Protein AF-0000000086526077 (afdb_homodimer)

Solvent-accessible surface area (backbone atoms only — not comparable to full-atom values): 11102 Å² total; per-residue (Å²): 99,43,10,32,44,39,33,48,36,33,80,67,52,87,47,71,46,38,51,51,31,34,69,45,48,56,70,48,25,52,88,49,62,37,45,63,40,26,76,47,53,79,60,46,76,76,35,76,76,84,83,64,33,49,33,30,31,36,18,65,23,55,69,46,45,49,49,42,66,66,27,71,67,36,56,70,39,46,59,38,41,56,76,35,33,42,58,27,30,32,40,34,52,38,48,48,93,80,65,50,63,55,58,76,76,104,97,43,11,32,44,40,32,48,36,32,79,69,52,90,46,70,47,38,51,52,30,36,70,42,47,56,70,48,25,52,87,49,61,37,44,62,40,24,75,46,53,79,62,46,75,77,33,78,75,84,84,66,33,48,34,31,30,36,19,64,23,55,69,47,44,50,48,43,66,67,27,69,67,38,54,71,40,48,58,38,42,56,77,34,32,42,58,26,28,32,38,33,53,37,47,50,93,80,65,51,64,55,59,76,77,105

Structure (mmCIF, N/CA/C/O backbone):
data_AF-0000000086526077-model_v1
#
loop_
_entity.id
_entity.type
_entity.pdbx_description
1 polymer 'DUF1330 domain-containing protein'
#
loop_
_atom_site.group_PDB
_atom_site.id
_atom_site.type_symbol
_atom_site.label_atom_id
_atom_site.label_alt_id
_atom_site.label_comp_id
_atom_site.label_asym_id
_atom_site.label_entity_id
_atom_site.label_seq_id
_atom_site.pdbx_PDB_ins_code
_atom_site.Cartn_x
_atom_site.Cartn_y
_atom_site.Cartn_z
_atom_site.occupancy
_atom_site.B_iso_or_equiv
_atom_site.auth_seq_id
_atom_site.auth_comp_id
_atom_site.auth_asym_id
_atom_site.auth_atom_id
_atom_site.pdbx_PDB_model_num
ATOM 1 N N . MET A 1 1 ? 13.188 -5.355 9.398 1 91.62 1 MET A N 1
ATOM 2 C CA . MET A 1 1 ? 12.07 -4.453 9.133 1 91.62 1 MET A CA 1
ATOM 3 C C . MET A 1 1 ? 11.172 -5.016 8.039 1 91.62 1 MET A C 1
ATOM 5 O O . MET A 1 1 ? 11.656 -5.551 7.039 1 91.62 1 MET A O 1
ATOM 9 N N . THR A 1 2 ? 9.891 -4.984 8.18 1 98.12 2 THR A N 1
ATOM 10 C CA . THR A 1 2 ? 8.922 -5.559 7.254 1 98.12 2 THR A CA 1
ATOM 11 C C . THR A 1 2 ? 9.055 -4.93 5.871 1 98.12 2 THR A C 1
ATOM 13 O O . THR A 1 2 ? 9.375 -3.744 5.75 1 98.12 2 THR A O 1
ATOM 16 N N . ALA A 1 3 ? 8.914 -5.707 4.812 1 98.88 3 ALA A N 1
ATOM 17 C CA . ALA A 1 3 ? 8.844 -5.246 3.428 1 98.88 3 ALA A CA 1
ATOM 18 C C . ALA A 1 3 ? 7.551 -5.695 2.762 1 98.88 3 ALA A C 1
ATOM 20 O O . ALA A 1 3 ? 6.812 -6.516 3.316 1 98.88 3 ALA A O 1
ATOM 21 N N . TYR A 1 4 ? 7.316 -5.117 1.575 1 98.94 4 TYR A N 1
ATOM 22 C CA . TYR A 1 4 ? 6.035 -5.391 0.935 1 98.94 4 TYR A CA 1
ATOM 23 C C . TYR A 1 4 ? 6.203 -5.586 -0.566 1 98.94 4 TYR A C 1
ATOM 25 O O . TYR A 1 4 ? 7.012 -4.902 -1.201 1 98.94 4 TYR A O 1
ATOM 33 N N . ALA A 1 5 ? 5.469 -6.52 -1.096 1 98.94 5 ALA A N 1
ATOM 34 C CA . ALA A 1 5 ? 5.102 -6.508 -2.51 1 98.94 5 ALA A CA 1
ATOM 35 C C . ALA A 1 5 ? 3.781 -5.777 -2.727 1 98.94 5 ALA A C 1
ATOM 37 O O . ALA A 1 5 ? 2.764 -6.129 -2.123 1 98.94 5 ALA A O 1
ATOM 38 N N . ILE A 1 6 ? 3.809 -4.762 -3.537 1 98.94 6 ILE A N 1
ATOM 39 C CA . ILE A 1 6 ? 2.643 -3.941 -3.854 1 98.94 6 ILE A CA 1
ATOM 40 C C . ILE A 1 6 ? 2.295 -4.094 -5.332 1 98.94 6 ILE A C 1
ATOM 42 O O . ILE A 1 6 ? 3.152 -3.92 -6.199 1 98.94 6 ILE A O 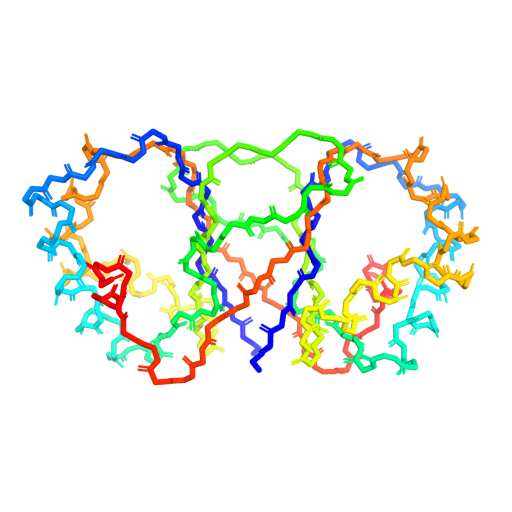1
ATOM 46 N N . ALA A 1 7 ? 1.095 -4.441 -5.605 1 98.88 7 ALA A N 1
ATOM 47 C CA . ALA A 1 7 ? 0.594 -4.438 -6.98 1 98.88 7 ALA A CA 1
ATOM 48 C C . ALA A 1 7 ? -0.595 -3.494 -7.129 1 98.88 7 ALA A C 1
ATOM 50 O O . ALA A 1 7 ? -1.502 -3.49 -6.293 1 98.88 7 ALA A O 1
ATOM 51 N N . HIS A 1 8 ? -0.554 -2.652 -8.047 1 98.56 8 HIS A N 1
ATOM 52 C CA . HIS A 1 8 ? -1.689 -1.851 -8.492 1 98.56 8 HIS A CA 1
ATOM 53 C C . HIS A 1 8 ? -2.205 -2.322 -9.844 1 98.56 8 HIS A C 1
ATOM 55 O O . HIS A 1 8 ? -1.696 -1.902 -10.891 1 98.56 8 HIS A O 1
ATOM 61 N N . LEU A 1 9 ? -3.26 -3.123 -9.797 1 98.25 9 LEU A N 1
ATOM 62 C CA . LEU A 1 9 ? -3.676 -3.889 -10.969 1 98.25 9 LEU A CA 1
ATOM 63 C C . LEU A 1 9 ? -4.918 -3.273 -11.602 1 98.25 9 LEU A C 1
ATOM 65 O O . LEU A 1 9 ? -5.844 -2.861 -10.898 1 98.25 9 LEU A O 1
ATOM 69 N N . HIS A 1 10 ? -4.879 -3.223 -12.898 1 97.12 10 HIS A N 1
ATOM 70 C CA . HIS A 1 10 ? -5.977 -2.684 -13.695 1 97.12 10 HIS A CA 1
ATOM 71 C C . HIS A 1 10 ? -6.543 -3.742 -14.633 1 97.12 10 HIS A C 1
ATOM 73 O O . HIS A 1 10 ? -5.824 -4.648 -15.062 1 97.12 10 HIS A O 1
ATOM 79 N N . ASP A 1 11 ? -7.859 -3.646 -14.945 1 95.81 11 ASP A N 1
ATOM 80 C CA . ASP A 1 11 ? -8.547 -4.449 -15.953 1 95.81 11 ASP A CA 1
ATOM 81 C C . ASP A 1 11 ? -8.359 -5.941 -15.688 1 95.81 11 ASP A C 1
ATOM 83 O O . ASP A 1 11 ? -7.984 -6.695 -16.594 1 95.81 11 ASP A O 1
ATOM 87 N N . VAL A 1 12 ? -8.453 -6.297 -14.414 1 96.69 12 VAL A N 1
ATOM 88 C CA . VAL A 1 12 ? -8.359 -7.715 -14.078 1 96.69 12 VAL A CA 1
ATOM 89 C C . VAL A 1 12 ? -9.523 -8.477 -14.695 1 96.69 12 VAL A C 1
ATOM 91 O O . VAL A 1 12 ? -10.688 -8.203 -14.383 1 96.69 12 VAL A O 1
ATOM 94 N N . GLU A 1 13 ? -9.234 -9.359 -15.57 1 96.25 13 GLU A N 1
ATOM 95 C CA . GLU A 1 13 ? -10.227 -10.234 -16.188 1 96.25 13 GLU A CA 1
ATOM 96 C C . GLU A 1 13 ? -10.336 -11.562 -15.453 1 96.25 13 GLU A C 1
ATOM 98 O O . GLU A 1 13 ? -9.477 -12.43 -15.609 1 96.25 13 GLU A O 1
ATOM 103 N N . MET A 1 14 ? -11.43 -11.711 -14.727 1 95.5 14 MET A N 1
ATOM 104 C CA . MET A 1 14 ? -11.609 -12.977 -14.031 1 95.5 14 MET A CA 1
ATOM 105 C C . MET A 1 14 ? -11.797 -14.117 -15.031 1 95.5 14 MET A C 1
ATOM 107 O O . MET A 1 14 ? -12.648 -14.047 -15.914 1 95.5 14 MET A O 1
ATOM 111 N N . CYS A 1 15 ? -10.953 -15.102 -14.914 1 98.19 15 CYS A N 1
ATOM 112 C CA . CYS A 1 15 ? -10.938 -16.281 -15.781 1 98.19 15 CYS A CA 1
ATOM 113 C C . CYS A 1 15 ? -10.289 -17.469 -15.078 1 98.19 15 CYS A C 1
ATOM 115 O O . CYS A 1 15 ? -9.93 -17.375 -13.906 1 98.19 15 CYS A O 1
ATOM 117 N N . ASP A 1 16 ? -10.086 -18.594 -15.75 1 98.44 16 ASP A N 1
ATOM 118 C CA . ASP A 1 16 ? -9.531 -19.812 -15.172 1 98.44 16 ASP A CA 1
ATOM 119 C C . ASP A 1 16 ? -8.086 -19.594 -14.727 1 98.44 16 ASP A C 1
ATOM 121 O O . ASP A 1 16 ? -7.656 -20.125 -13.703 1 98.44 16 ASP A O 1
ATOM 125 N N . ASP A 1 17 ? -7.359 -18.828 -15.492 1 98.56 17 ASP A N 1
ATOM 126 C CA . ASP A 1 17 ? -5.969 -18.547 -15.156 1 98.56 17 ASP A CA 1
ATOM 127 C C . ASP A 1 17 ? -5.863 -17.781 -13.836 1 98.56 17 ASP A C 1
ATOM 129 O O . ASP A 1 17 ? -5.031 -18.109 -12.992 1 98.56 17 ASP A O 1
ATOM 133 N N . ILE A 1 18 ? -6.719 -16.766 -13.695 1 98.5 18 ILE A N 1
ATOM 134 C CA . ILE A 1 18 ? -6.703 -15.969 -12.477 1 98.5 18 ILE A CA 1
ATOM 135 C C . ILE A 1 18 ? -7.109 -16.844 -11.289 1 98.5 18 ILE A C 1
ATOM 137 O O . ILE A 1 18 ? -6.492 -16.766 -10.219 1 98.5 18 ILE A O 1
ATOM 141 N N . VAL A 1 19 ? -8.086 -17.656 -11.438 1 98.56 19 VAL A N 1
ATOM 142 C CA . VAL A 1 19 ? -8.539 -18.547 -10.367 1 98.56 19 VAL A CA 1
ATOM 143 C C . VAL A 1 19 ? -7.402 -19.484 -9.961 1 98.56 19 VAL A C 1
ATOM 145 O O . VAL A 1 19 ? -7.137 -19.672 -8.773 1 98.56 19 VAL A O 1
ATOM 148 N N . GLU A 1 20 ? -6.773 -20.094 -10.945 1 98.75 20 GLU A N 1
ATOM 149 C CA . GLU A 1 20 ? -5.645 -20.969 -10.641 1 98.75 20 GLU A CA 1
ATOM 150 C C . GLU A 1 20 ? -4.547 -20.219 -9.898 1 98.75 20 GLU A C 1
ATOM 152 O O . GLU A 1 20 ? -3.965 -20.75 -8.945 1 98.75 20 GLU A O 1
ATOM 157 N N . TYR A 1 21 ? -4.254 -19.016 -10.367 1 98.81 21 TYR A N 1
ATOM 158 C CA . TYR A 1 21 ? -3.277 -18.172 -9.688 1 98.81 21 TYR A CA 1
ATOM 159 C C . TYR A 1 21 ? -3.635 -18.016 -8.211 1 98.81 21 TYR A C 1
ATOM 161 O O . TYR A 1 21 ? -2.787 -18.203 -7.336 1 98.81 21 TYR A O 1
ATOM 169 N N . LEU A 1 22 ? -4.875 -17.641 -7.953 1 98.69 22 LEU A N 1
ATOM 170 C CA . LEU A 1 22 ? -5.348 -17.438 -6.59 1 98.69 22 LEU A CA 1
ATOM 171 C C . LEU A 1 22 ? -5.262 -18.719 -5.777 1 98.69 22 LEU A C 1
ATOM 173 O O . LEU A 1 22 ? -4.969 -18.688 -4.578 1 98.69 22 LEU A O 1
ATOM 177 N N . GLU A 1 23 ? -5.473 -19.859 -6.363 1 98.75 23 GLU A N 1
ATOM 178 C CA . GLU A 1 23 ? -5.43 -21.141 -5.684 1 98.75 23 GLU A CA 1
ATOM 179 C C . GLU A 1 23 ? -4 -21.516 -5.301 1 98.75 23 GLU A C 1
ATOM 181 O O . GLU A 1 23 ? -3.785 -22.297 -4.375 1 98.75 23 GLU A O 1
ATOM 186 N N . ARG A 1 24 ? -3.055 -20.938 -5.969 1 98.88 24 ARG A N 1
ATOM 187 C CA . ARG A 1 24 ? -1.689 -21.438 -5.812 1 98.88 24 ARG A CA 1
ATOM 188 C C . ARG A 1 24 ? -0.826 -20.438 -5.055 1 98.88 24 ARG A C 1
ATOM 190 O O . ARG A 1 24 ? 0.177 -20.812 -4.445 1 98.88 24 ARG A O 1
ATOM 197 N N . ILE A 1 25 ? -1.143 -19.188 -5.051 1 98.88 25 ILE A N 1
ATOM 198 C CA . ILE A 1 25 ? -0.214 -18.141 -4.621 1 98.88 25 ILE A CA 1
ATOM 199 C C . ILE A 1 25 ? 0.081 -18.297 -3.133 1 98.88 25 ILE A C 1
ATOM 201 O O . ILE A 1 25 ? 1.212 -18.078 -2.691 1 98.88 25 ILE A O 1
ATOM 205 N N . ASP A 1 26 ? -0.899 -18.672 -2.328 1 98.88 26 ASP A N 1
ATOM 206 C CA . ASP A 1 26 ? -0.628 -18.844 -0.905 1 98.88 26 ASP A CA 1
ATOM 207 C C . ASP A 1 26 ? 0.487 -19.859 -0.677 1 98.88 26 ASP A C 1
ATOM 209 O O . ASP A 1 26 ? 1.336 -19.672 0.197 1 98.88 26 ASP A O 1
ATOM 213 N N . GLY A 1 27 ? 0.441 -20.891 -1.418 1 98.81 27 GLY A N 1
ATOM 214 C CA . GLY A 1 27 ? 1.482 -21.891 -1.312 1 98.81 27 GLY A CA 1
ATOM 215 C C . GLY A 1 27 ? 2.865 -21.359 -1.636 1 98.81 27 GLY A C 1
ATOM 216 O O . GLY A 1 27 ? 3.863 -21.828 -1.081 1 98.81 27 GLY A O 1
ATOM 217 N N . THR A 1 28 ? 2.955 -20.406 -2.555 1 98.94 28 THR A N 1
ATOM 218 C CA . THR A 1 28 ? 4.242 -19.812 -2.898 1 98.94 28 THR A CA 1
ATOM 219 C C . THR A 1 28 ? 4.711 -18.859 -1.804 1 98.94 28 THR A C 1
ATOM 221 O O . THR A 1 28 ? 5.91 -18.609 -1.651 1 98.94 28 THR A O 1
ATOM 224 N N . LEU A 1 29 ? 3.797 -18.266 -1.02 1 98.88 29 LEU A N 1
ATOM 225 C CA . LEU A 1 29 ? 4.09 -17.266 -0.002 1 98.88 29 LEU A CA 1
ATOM 226 C C . LEU A 1 29 ? 4.59 -17.922 1.281 1 98.88 29 LEU A C 1
ATOM 228 O O . LEU A 1 29 ? 5.48 -17.391 1.948 1 98.88 29 LEU A O 1
ATOM 232 N N . ALA A 1 30 ? 4.098 -19.078 1.588 1 98.69 30 ALA A N 1
ATOM 233 C CA . ALA A 1 30 ? 4.242 -19.719 2.889 1 98.69 30 ALA A CA 1
ATOM 234 C C . ALA A 1 30 ? 5.715 -19.922 3.244 1 98.69 30 ALA A C 1
ATOM 236 O O . ALA A 1 30 ? 6.148 -19.531 4.336 1 98.69 30 ALA A O 1
ATOM 237 N N . PRO A 1 31 ? 6.559 -20.391 2.324 1 98.81 31 PRO A N 1
ATOM 238 C CA . PRO A 1 31 ? 7.965 -20.609 2.676 1 98.81 31 PRO A CA 1
ATOM 239 C C . PRO A 1 31 ? 8.695 -19.297 3.016 1 98.81 31 PRO A C 1
ATOM 241 O O . PRO A 1 31 ? 9.797 -19.328 3.568 1 98.81 31 PRO A O 1
ATOM 244 N N . TYR A 1 32 ? 8.148 -18.219 2.732 1 98.88 32 TYR A N 1
ATOM 245 C CA . TYR A 1 32 ? 8.812 -16.922 2.902 1 98.88 32 TYR A CA 1
ATOM 246 C C . TYR A 1 32 ? 8.094 -16.078 3.947 1 98.88 32 TYR A C 1
ATOM 248 O O . TYR A 1 32 ? 8.336 -14.867 4.051 1 98.88 32 TYR A O 1
ATOM 256 N N . ASP A 1 33 ? 7.113 -16.672 4.613 1 98.56 33 ASP A N 1
ATOM 257 C CA . ASP A 1 33 ? 6.309 -16 5.633 1 98.56 33 ASP A CA 1
ATOM 258 C C . ASP A 1 33 ? 5.582 -14.797 5.051 1 98.56 33 ASP A C 1
ATOM 260 O O . ASP A 1 33 ? 5.469 -13.758 5.707 1 98.56 33 ASP A O 1
ATOM 264 N N . GLY A 1 34 ? 5.27 -14.898 3.771 1 98.75 34 GLY A N 1
ATOM 265 C CA . GLY A 1 34 ? 4.461 -13.875 3.131 1 98.75 34 GLY A CA 1
ATOM 266 C C . GLY A 1 34 ? 2.98 -14 3.438 1 98.75 34 GLY A C 1
ATOM 267 O O . GLY A 1 34 ? 2.457 -15.109 3.541 1 98.75 34 GLY A O 1
ATOM 268 N N . HIS A 1 35 ? 2.307 -12.867 3.621 1 98.62 35 HIS A N 1
ATOM 269 C CA . HIS A 1 35 ? 0.857 -12.891 3.791 1 98.62 35 HIS A CA 1
ATOM 270 C C . HIS A 1 35 ? 0.22 -11.602 3.283 1 98.62 35 HIS A C 1
ATOM 272 O O . HIS A 1 35 ? 0.811 -10.531 3.398 1 98.62 35 HIS A O 1
ATOM 278 N N . PHE A 1 36 ? -1.014 -11.727 2.82 1 98.81 36 PHE A N 1
ATOM 279 C CA . PHE A 1 36 ? -1.76 -10.57 2.338 1 98.81 36 PHE A CA 1
ATOM 280 C C . PHE A 1 36 ? -2.082 -9.625 3.484 1 98.81 36 PHE A C 1
ATOM 282 O O . PHE A 1 36 ? -2.439 -10.062 4.582 1 98.81 36 PHE A O 1
ATOM 289 N N . VAL A 1 37 ? -1.976 -8.336 3.158 1 98.62 37 VAL A N 1
ATOM 290 C CA . VAL A 1 37 ? -2.418 -7.32 4.105 1 98.62 37 VAL A CA 1
ATOM 291 C C . VAL A 1 37 ? -3.541 -6.492 3.486 1 98.62 37 VAL A C 1
ATOM 293 O O . VAL A 1 37 ? -4.41 -5.98 4.199 1 98.62 37 VAL A O 1
ATOM 296 N N . ILE A 1 38 ? -3.465 -6.266 2.186 1 98.81 38 ILE A N 1
ATOM 297 C CA . ILE A 1 38 ? -4.535 -5.715 1.36 1 98.81 38 ILE A CA 1
ATOM 298 C C . ILE A 1 38 ? -4.766 -6.617 0.15 1 98.81 38 ILE A C 1
ATOM 300 O O . ILE A 1 38 ? -3.812 -7.039 -0.509 1 98.81 38 ILE A O 1
ATOM 304 N N . HIS A 1 39 ? -5.988 -6.906 -0.135 1 98.56 39 HIS A N 1
ATOM 305 C CA . HIS A 1 39 ? -6.25 -7.777 -1.275 1 98.56 39 HIS A CA 1
ATOM 306 C C . HIS A 1 39 ? -7.469 -7.301 -2.059 1 98.56 39 HIS A C 1
ATOM 308 O O . HIS A 1 39 ? -8.492 -7.988 -2.098 1 98.56 39 HIS A O 1
ATOM 314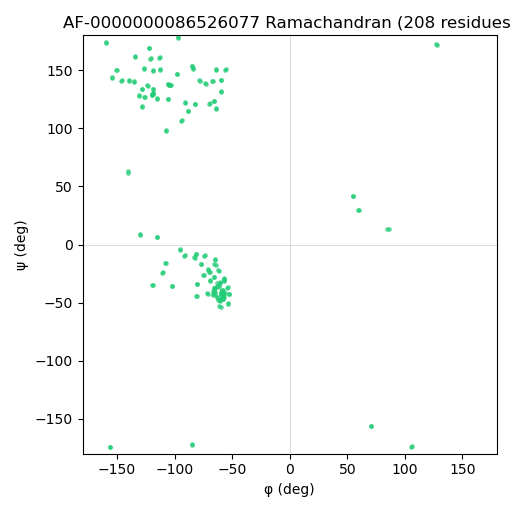 N N . GLY A 1 40 ? -7.414 -6.109 -2.65 1 95.12 40 GLY A N 1
ATOM 315 C CA . GLY A 1 40 ? -8.336 -5.664 -3.682 1 95.12 40 GLY A CA 1
ATOM 316 C C . GLY A 1 40 ? -9.617 -5.074 -3.123 1 95.12 40 GLY A C 1
ATOM 317 O O . GLY A 1 40 ? -10.609 -4.93 -3.846 1 95.12 40 GLY A O 1
ATOM 318 N N . ALA A 1 41 ? -9.727 -4.773 -1.911 1 95.62 41 ALA A N 1
ATOM 319 C CA . ALA A 1 41 ? -10.922 -4.145 -1.359 1 95.62 41 ALA A CA 1
ATOM 320 C C . ALA A 1 41 ? -11.25 -2.85 -2.1 1 95.62 41 ALA A C 1
ATOM 322 O O . ALA A 1 41 ? -10.359 -2.195 -2.645 1 95.62 41 ALA A O 1
ATOM 323 N N . ARG A 1 42 ? -12.531 -2.516 -2.154 1 95.81 42 ARG A N 1
ATOM 324 C CA . ARG A 1 42 ? -12.953 -1.259 -2.762 1 95.81 42 ARG A CA 1
ATOM 325 C C . ARG A 1 42 ? -12.516 -0.068 -1.913 1 95.81 42 ARG A C 1
ATOM 327 O O . ARG A 1 42 ? -12.922 0.056 -0.755 1 95.81 42 ARG A O 1
ATOM 334 N N . PRO A 1 43 ? -11.773 0.779 -2.479 1 98.19 43 PRO A N 1
ATOM 335 C CA . PRO A 1 43 ? -11.289 1.913 -1.685 1 98.19 43 PRO A CA 1
ATOM 336 C C . PRO A 1 43 ? -12.289 3.068 -1.645 1 98.19 43 PRO A C 1
ATOM 338 O O . PRO A 1 43 ? -13.148 3.178 -2.521 1 98.19 43 PRO A O 1
ATOM 341 N N . GLU A 1 44 ? -12.227 3.836 -0.635 1 98.56 44 GLU A N 1
ATOM 342 C CA . GLU A 1 44 ? -12.789 5.184 -0.603 1 98.56 44 GLU A CA 1
ATOM 343 C C . GLU A 1 44 ? -11.773 6.215 -1.098 1 98.56 44 GLU A C 1
ATOM 345 O O . GLU A 1 44 ? -10.758 6.461 -0.44 1 98.56 44 GLU A O 1
ATOM 350 N N . VAL A 1 45 ? -12.109 6.824 -2.215 1 98.81 45 VAL A N 1
ATOM 351 C CA . VAL A 1 45 ? -11.203 7.828 -2.754 1 98.81 45 VAL A CA 1
ATOM 352 C C . VAL A 1 45 ? -11.43 9.164 -2.043 1 98.81 45 VAL A C 1
ATOM 354 O O . VAL A 1 45 ? -12.539 9.703 -2.057 1 98.81 45 VAL A O 1
ATOM 357 N N . ARG A 1 46 ? -10.383 9.688 -1.404 1 98.62 46 ARG A N 1
ATOM 358 C CA . ARG A 1 46 ? -10.492 10.945 -0.671 1 98.62 46 ARG A CA 1
ATOM 359 C C . ARG A 1 46 ? -9.883 12.102 -1.463 1 98.62 46 ARG A C 1
ATOM 361 O O . ARG A 1 46 ? -10.32 13.242 -1.349 1 98.62 46 ARG A O 1
ATOM 368 N N . GLU A 1 47 ? -8.883 11.789 -2.121 1 98.38 47 GLU A N 1
ATOM 369 C CA . GLU A 1 47 ? -8.219 12.75 -2.99 1 98.38 47 GLU A CA 1
ATOM 370 C C . GLU A 1 47 ? -7.883 12.141 -4.348 1 98.38 47 GLU A C 1
ATOM 372 O O . GLU A 1 47 ? -7.5 10.969 -4.43 1 98.38 47 GLU A O 1
ATOM 377 N N . GLY A 1 48 ? -8.047 12.922 -5.5 1 97.94 48 GLY A N 1
ATOM 378 C CA . GLY A 1 48 ? -7.625 12.5 -6.824 1 97.94 48 GLY A CA 1
ATOM 379 C C . GLY A 1 48 ? -8.469 11.375 -7.395 1 97.94 48 GLY A C 1
ATOM 380 O O . GLY A 1 48 ? -9.672 11.305 -7.129 1 97.94 48 GLY A O 1
ATOM 381 N N . VAL A 1 49 ? -7.805 10.641 -8.336 1 97.56 49 VAL A N 1
ATOM 382 C CA . VAL A 1 49 ? -8.461 9.539 -9.031 1 97.56 49 VAL A CA 1
ATOM 383 C C . VAL A 1 49 ? -7.723 8.234 -8.758 1 97.56 49 VAL A C 1
ATOM 385 O O . VAL A 1 49 ? -6.492 8.18 -8.852 1 97.56 49 VAL A O 1
ATOM 388 N N . TRP A 1 50 ? -8.438 7.27 -8.367 1 97.56 50 TRP A N 1
ATOM 389 C CA . TRP A 1 50 ? -7.902 5.93 -8.164 1 97.56 50 TRP A CA 1
ATOM 390 C C . TRP A 1 50 ? -8.734 4.891 -8.906 1 97.56 50 TRP A C 1
ATOM 392 O O . TRP A 1 50 ? -9.938 4.754 -8.656 1 97.56 50 TRP A O 1
ATOM 402 N N . ARG A 1 51 ? -8.117 4.199 -9.82 1 96.5 51 ARG A N 1
ATOM 403 C CA . ARG A 1 51 ? -8.773 3.113 -10.547 1 96.5 51 ARG A CA 1
ATOM 404 C C . ARG A 1 51 ? -7.988 1.811 -10.398 1 96.5 51 ARG A C 1
ATOM 406 O O . ARG A 1 51 ? -6.758 1.812 -10.43 1 96.5 51 ARG A O 1
ATOM 413 N N . GLY A 1 52 ? -8.688 0.798 -10.188 1 97.31 52 GLY A N 1
ATOM 414 C CA . GLY A 1 52 ? -8.047 -0.505 -10.141 1 97.31 52 GLY A CA 1
ATOM 415 C C . GLY A 1 52 ? -7.922 -1.061 -8.734 1 97.31 52 GLY A C 1
ATOM 416 O O . GLY A 1 52 ? -8.5 -0.513 -7.797 1 97.31 52 GLY A O 1
ATOM 417 N N . ASP A 1 53 ? -7.23 -2.184 -8.641 1 98 53 ASP A N 1
ATOM 418 C CA . ASP A 1 53 ? -7.125 -2.943 -7.398 1 98 53 ASP A CA 1
ATOM 419 C C . ASP A 1 53 ? -5.746 -2.771 -6.766 1 98 53 ASP A C 1
ATOM 421 O O . ASP A 1 53 ? -4.73 -2.791 -7.465 1 98 53 ASP A O 1
ATOM 425 N N . LEU A 1 54 ? -5.703 -2.604 -5.469 1 98.75 54 LEU A N 1
ATOM 426 C CA . LEU A 1 54 ? -4.461 -2.566 -4.707 1 98.75 54 LEU A CA 1
ATOM 427 C C . LEU A 1 54 ? -4.266 -3.859 -3.924 1 98.75 54 LEU A C 1
ATOM 429 O O . LEU A 1 54 ? -5.164 -4.297 -3.203 1 98.75 54 LEU A O 1
ATOM 433 N N . ILE A 1 55 ? -3.143 -4.473 -4.137 1 98.88 55 ILE A N 1
ATOM 434 C CA . ILE A 1 55 ? -2.729 -5.66 -3.395 1 98.88 55 ILE A CA 1
ATOM 435 C C . ILE A 1 55 ? -1.433 -5.371 -2.641 1 98.88 55 ILE A C 1
ATOM 437 O O . ILE A 1 5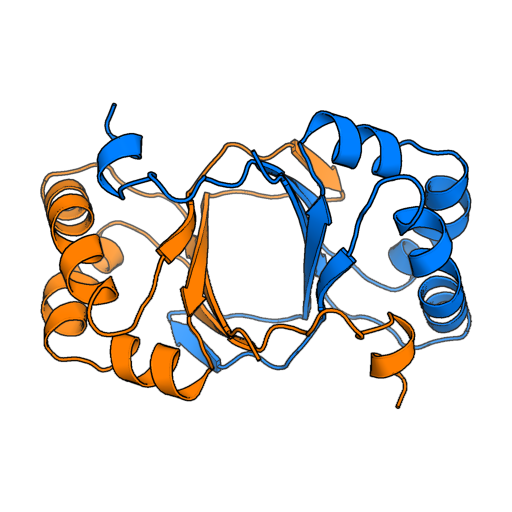5 ? -0.517 -4.746 -3.182 1 98.88 55 ILE A O 1
ATOM 441 N N . ALA A 1 56 ? -1.4 -5.742 -1.435 1 98.94 56 ALA A N 1
ATOM 442 C CA . ALA A 1 56 ? -0.183 -5.656 -0.632 1 98.94 56 ALA A CA 1
ATOM 443 C C . ALA A 1 56 ? 0.089 -6.973 0.095 1 98.94 56 ALA A C 1
ATOM 445 O O . ALA A 1 56 ? -0.796 -7.516 0.757 1 98.94 56 ALA A O 1
ATOM 446 N N . ILE A 1 57 ? 1.259 -7.477 -0.049 1 98.94 57 ILE A N 1
ATOM 447 C CA . ILE A 1 57 ? 1.739 -8.672 0.635 1 98.94 57 ILE A CA 1
ATOM 448 C C . ILE A 1 57 ? 2.943 -8.32 1.505 1 98.94 57 ILE A C 1
ATOM 450 O O . ILE A 1 57 ? 3.896 -7.691 1.033 1 98.94 57 ILE A O 1
ATOM 454 N N . ALA A 1 58 ? 2.936 -8.719 2.723 1 98.88 58 ALA A N 1
ATOM 455 C CA . ALA A 1 58 ? 4.012 -8.414 3.664 1 98.88 58 ALA A CA 1
ATOM 456 C C . ALA A 1 58 ? 4.988 -9.578 3.777 1 98.88 58 ALA A C 1
ATOM 458 O O . ALA A 1 58 ? 4.586 -10.742 3.691 1 98.88 58 ALA A O 1
ATOM 459 N N . PHE A 1 59 ? 6.242 -9.281 3.98 1 98.88 59 PHE A N 1
ATOM 460 C CA . PHE A 1 59 ? 7.352 -10.195 4.211 1 98.88 59 PHE A CA 1
ATOM 461 C C . PHE A 1 59 ? 8.219 -9.727 5.371 1 98.88 59 PHE A C 1
ATOM 463 O O . PHE A 1 59 ? 8.195 -8.539 5.727 1 98.88 59 PHE A O 1
ATOM 470 N N . PRO A 1 60 ? 9 -10.609 5.922 1 98.69 60 PRO A N 1
ATOM 471 C CA . PRO A 1 60 ? 9.852 -10.219 7.051 1 98.69 60 PRO A CA 1
ATOM 472 C C . PRO A 1 60 ? 10.859 -9.133 6.688 1 98.69 60 PRO A C 1
ATOM 474 O O . PRO A 1 60 ? 11.25 -8.328 7.543 1 98.69 60 PRO A O 1
ATOM 477 N N . ASP A 1 61 ? 11.375 -9.172 5.508 1 98.62 61 ASP A N 1
ATOM 478 C CA . ASP A 1 61 ? 12.305 -8.156 5.016 1 98.62 61 ASP A CA 1
ATOM 479 C C . ASP A 1 61 ? 12.359 -8.156 3.488 1 98.62 61 ASP A C 1
ATOM 481 O O . ASP A 1 61 ? 11.711 -8.977 2.838 1 98.62 61 ASP A O 1
ATOM 485 N N . LEU A 1 62 ? 13.086 -7.191 2.947 1 98.62 62 LEU A N 1
ATOM 486 C CA . LEU A 1 62 ? 13.125 -6.988 1.504 1 98.62 62 LEU A CA 1
ATOM 487 C C . LEU A 1 62 ? 13.805 -8.164 0.809 1 98.62 62 LEU A C 1
ATOM 489 O O . LEU A 1 62 ? 13.391 -8.57 -0.279 1 98.62 62 LEU A O 1
ATOM 493 N N . ASP A 1 63 ? 14.883 -8.711 1.387 1 98.81 63 ASP A N 1
ATOM 494 C CA . ASP A 1 63 ? 15.57 -9.859 0.804 1 98.81 63 ASP A CA 1
ATOM 495 C C . ASP A 1 63 ? 14.625 -11.055 0.663 1 98.81 63 ASP A C 1
ATOM 497 O O . ASP A 1 63 ? 14.648 -11.758 -0.349 1 98.81 63 ASP A O 1
ATOM 501 N N . THR A 1 64 ? 13.812 -11.258 1.647 1 98.94 64 THR A N 1
ATOM 502 C CA . THR A 1 64 ? 12.852 -12.352 1.599 1 98.94 64 THR A CA 1
ATOM 503 C C . THR A 1 64 ? 11.805 -12.102 0.512 1 98.94 64 THR A C 1
ATOM 505 O O . THR A 1 64 ? 11.438 -13.023 -0.222 1 98.94 64 THR A O 1
ATOM 508 N N . ALA A 1 65 ? 11.305 -10.922 0.387 1 98.94 65 ALA A N 1
ATOM 509 C CA . ALA A 1 65 ? 10.359 -10.578 -0.677 1 98.94 65 ALA A CA 1
ATOM 510 C C . ALA A 1 65 ? 10.969 -10.836 -2.053 1 98.94 65 ALA A C 1
ATOM 512 O O . ALA A 1 65 ? 10.312 -11.391 -2.936 1 98.94 65 ALA A O 1
ATOM 513 N N . ARG A 1 66 ? 12.195 -10.414 -2.188 1 98.81 66 ARG A N 1
ATOM 514 C CA . ARG A 1 66 ? 12.914 -10.625 -3.438 1 98.81 66 ARG A CA 1
ATOM 515 C C . ARG A 1 66 ? 13.039 -12.117 -3.756 1 98.81 66 ARG A C 1
ATOM 517 O O . ARG A 1 66 ? 12.82 -12.531 -4.895 1 98.81 66 ARG A O 1
ATOM 524 N N . ALA A 1 67 ? 13.445 -12.797 -2.729 1 98.88 67 ALA A N 1
ATOM 525 C CA . ALA A 1 67 ? 13.617 -14.234 -2.908 1 98.88 67 ALA A CA 1
ATOM 526 C C . ALA A 1 67 ? 12.312 -14.898 -3.326 1 98.88 67 ALA A C 1
ATOM 528 O O . ALA A 1 67 ? 12.305 -15.789 -4.176 1 98.88 67 ALA A O 1
ATOM 529 N N . TRP A 1 68 ? 11.234 -14.516 -2.768 1 98.94 68 TRP A N 1
ATOM 530 C CA . TRP A 1 68 ? 9.93 -15.031 -3.172 1 98.94 68 TRP A CA 1
ATOM 531 C C . TRP A 1 68 ? 9.641 -14.695 -4.633 1 98.94 68 TRP A C 1
ATOM 533 O O . TRP A 1 68 ? 9.289 -15.578 -5.422 1 98.94 68 TRP A O 1
ATOM 543 N N . TYR A 1 69 ? 9.758 -13.406 -5.008 1 98.94 69 TYR A N 1
ATOM 544 C CA . TYR A 1 69 ? 9.43 -12.961 -6.359 1 98.94 69 TYR A CA 1
ATOM 545 C C . TYR A 1 69 ? 10.258 -13.719 -7.391 1 98.94 69 TYR A C 1
ATOM 547 O O . TYR A 1 69 ? 9.781 -14 -8.492 1 98.94 69 TYR A O 1
ATOM 555 N N . GLU A 1 70 ? 11.469 -14.086 -6.984 1 98.69 70 GLU A N 1
ATOM 556 C CA . GLU A 1 70 ? 12.398 -14.727 -7.906 1 98.69 70 GLU A CA 1
ATOM 557 C C . GLU A 1 70 ? 12.336 -16.25 -7.797 1 98.69 70 GLU A C 1
ATOM 559 O O . GLU A 1 70 ? 13.039 -16.953 -8.516 1 98.69 70 GLU A O 1
ATOM 564 N N . SER A 1 71 ? 11.602 -16.734 -6.926 1 98.88 71 SER A N 1
ATOM 565 C CA . SER A 1 71 ? 11.492 -18.172 -6.695 1 98.88 71 SER A CA 1
ATOM 566 C C . SER A 1 71 ? 10.891 -18.891 -7.902 1 98.88 71 SER A C 1
ATOM 568 O O . SER A 1 71 ? 10.078 -18.297 -8.625 1 98.88 71 SER A O 1
ATOM 570 N N . ASP A 1 72 ? 11.258 -20.141 -8.102 1 98.69 72 ASP A N 1
ATOM 571 C CA . ASP A 1 72 ? 10.672 -20.969 -9.148 1 98.69 72 ASP A CA 1
ATOM 572 C C . ASP A 1 72 ? 9.164 -21.109 -8.961 1 98.69 72 ASP A C 1
ATOM 574 O O . ASP A 1 72 ? 8.406 -21.078 -9.93 1 98.69 72 ASP A O 1
ATOM 578 N N . ALA A 1 73 ? 8.766 -21.312 -7.727 1 98.75 73 ALA A N 1
ATOM 579 C CA . ALA A 1 73 ? 7.348 -21.516 -7.418 1 98.75 73 ALA A CA 1
ATOM 580 C C . ALA A 1 73 ? 6.516 -20.328 -7.879 1 98.75 73 ALA A C 1
ATOM 582 O O . ALA A 1 73 ? 5.469 -20.5 -8.508 1 98.75 73 ALA A O 1
ATOM 583 N N . TYR A 1 74 ? 6.906 -19.078 -7.598 1 98.88 74 TYR A N 1
ATOM 584 C CA . TYR A 1 74 ? 6.129 -17.922 -8.008 1 98.88 74 TYR A CA 1
ATOM 585 C C . TYR A 1 74 ? 6.211 -17.703 -9.516 1 98.88 74 TYR A C 1
ATOM 587 O O . TYR A 1 74 ? 5.219 -17.359 -10.148 1 98.88 74 TYR A O 1
ATOM 595 N N . ARG A 1 75 ? 7.43 -17.875 -10.078 1 98.44 75 ARG A N 1
ATOM 596 C CA . ARG A 1 75 ? 7.621 -17.688 -11.516 1 98.44 75 ARG A CA 1
ATOM 597 C C . ARG A 1 75 ? 6.699 -18.609 -12.32 1 98.44 75 ARG A C 1
ATOM 599 O O . ARG A 1 75 ? 6.273 -18.25 -13.422 1 98.44 75 ARG A O 1
ATOM 606 N N . GLN A 1 76 ? 6.367 -19.703 -11.82 1 98.5 76 GLN A N 1
ATOM 607 C CA . GLN A 1 76 ? 5.504 -20.656 -12.508 1 98.5 76 GLN A CA 1
ATOM 608 C C . GLN A 1 76 ? 4.078 -20.125 -12.617 1 98.5 76 GLN A C 1
ATOM 610 O O . GLN A 1 76 ? 3.375 -20.406 -13.586 1 98.5 76 GLN A O 1
ATOM 615 N N . ILE A 1 77 ? 3.678 -19.328 -11.648 1 98.81 77 ILE A N 1
ATOM 616 C CA . ILE A 1 77 ? 2.271 -18.938 -11.641 1 98.81 77 ILE A CA 1
ATOM 617 C C . ILE A 1 77 ? 2.139 -17.469 -12.039 1 98.81 77 ILE A C 1
ATOM 619 O O . ILE A 1 77 ? 1.048 -17.016 -12.391 1 98.81 77 ILE A O 1
ATOM 623 N N . GLN A 1 78 ? 3.203 -16.641 -12.031 1 98.62 78 GLN A N 1
ATOM 624 C CA . GLN A 1 78 ? 3.213 -15.219 -12.328 1 98.62 78 GLN A CA 1
ATOM 625 C C . GLN A 1 78 ? 2.553 -14.93 -13.672 1 98.62 78 G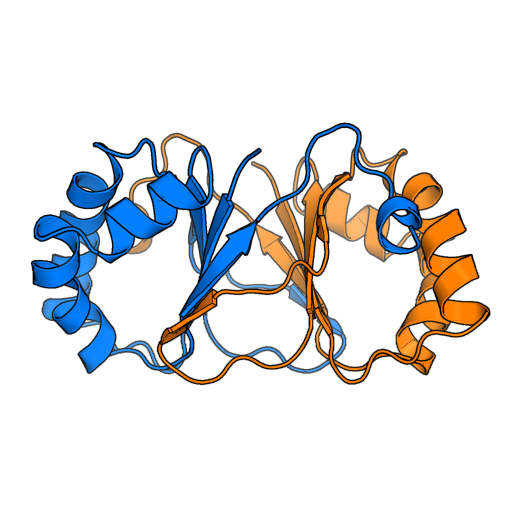LN A C 1
ATOM 627 O O . GLN A 1 78 ? 1.762 -13.992 -13.797 1 98.62 78 GLN A O 1
ATOM 632 N N . PRO A 1 79 ? 2.814 -15.734 -14.75 1 98.44 79 PRO A N 1
ATOM 633 C CA . PRO A 1 79 ? 2.205 -15.453 -16.047 1 98.44 79 PRO A CA 1
ATOM 634 C C . PRO A 1 79 ? 0.687 -15.617 -16.047 1 98.44 79 PRO A C 1
ATOM 636 O O . PRO A 1 79 ? -0.015 -14.977 -16.828 1 98.44 79 PRO A O 1
ATOM 639 N N . LEU A 1 80 ? 0.132 -16.516 -15.156 1 98.62 80 LEU A N 1
ATOM 640 C CA . LEU A 1 80 ? -1.311 -16.703 -15.047 1 98.62 80 LEU A CA 1
ATOM 641 C C . LEU A 1 80 ? -2.004 -15.383 -14.695 1 98.62 80 LEU A C 1
ATOM 643 O O . LEU A 1 80 ? -3.074 -15.078 -15.234 1 98.62 80 LEU A O 1
ATOM 647 N N . ARG A 1 81 ? -1.422 -14.586 -13.844 1 98.44 81 ARG A N 1
ATOM 648 C CA . ARG A 1 81 ? -1.963 -13.289 -13.445 1 98.44 81 ARG A CA 1
ATOM 649 C C . ARG A 1 81 ? -1.638 -12.219 -14.477 1 98.44 81 ARG A C 1
ATOM 651 O O . ARG A 1 81 ? -2.518 -11.453 -14.891 1 98.44 81 ARG A O 1
ATOM 658 N N . ALA A 1 82 ? -0.383 -12.211 -14.961 1 97.56 82 ALA A N 1
ATOM 659 C CA . ALA A 1 82 ? 0.149 -11.109 -15.766 1 97.56 82 ALA A CA 1
ATOM 660 C C . ALA A 1 82 ? -0.518 -11.062 -17.141 1 97.56 82 ALA A C 1
ATOM 662 O O . ALA A 1 82 ? -0.622 -10 -17.75 1 97.56 82 ALA A O 1
ATOM 663 N N . ARG A 1 83 ? -1.035 -12.133 -17.609 1 97.62 83 ARG A N 1
ATOM 664 C CA . ARG A 1 83 ? -1.69 -12.195 -18.922 1 97.62 83 ARG A CA 1
ATOM 665 C C . ARG A 1 83 ? -3.088 -11.586 -18.859 1 97.62 83 ARG A C 1
ATOM 667 O O . ARG A 1 83 ? -3.68 -11.273 -19.891 1 97.62 83 ARG A O 1
ATOM 674 N N . HIS A 1 84 ? -3.629 -11.422 -17.656 1 98.19 84 HIS A N 1
ATOM 675 C CA . HIS A 1 84 ? -5.031 -11.047 -17.531 1 98.19 84 HIS A CA 1
ATOM 676 C C . HIS A 1 84 ? -5.203 -9.859 -16.594 1 98.19 84 HIS A C 1
ATOM 678 O O . HIS A 1 84 ? -6.316 -9.562 -16.156 1 98.19 84 HIS A O 1
ATOM 684 N N . ALA A 1 85 ? -4.238 -9.281 -16.188 1 97 85 ALA A N 1
ATOM 685 C CA . ALA A 1 85 ? -4.199 -8.07 -15.375 1 97 85 ALA A CA 1
ATOM 686 C C . ALA A 1 85 ? -2.998 -7.203 -15.742 1 97 85 ALA A C 1
ATOM 688 O O . ALA A 1 85 ? -1.906 -7.719 -15.992 1 97 85 ALA A O 1
ATOM 689 N N . ASN A 1 86 ? -3.273 -5.922 -15.734 1 97 86 ASN A N 1
ATOM 690 C CA . ASN A 1 86 ? -2.213 -4.965 -16.031 1 97 86 ASN A CA 1
ATOM 691 C C . ASN A 1 86 ? -1.867 -4.121 -14.805 1 97 86 ASN A C 1
ATOM 693 O O . ASN A 1 86 ? -2.672 -4.008 -13.875 1 97 86 ASN A O 1
ATOM 697 N N . GLY A 1 87 ? -0.614 -3.533 -14.914 1 97.62 87 GLY A N 1
ATOM 698 C CA . GLY A 1 87 ? -0.24 -2.588 -13.875 1 97.62 87 GLY A CA 1
ATOM 699 C C . GLY A 1 87 ? 1.104 -2.896 -13.25 1 97.62 87 GLY A C 1
ATOM 700 O O . GLY A 1 87 ? 1.686 -3.955 -13.5 1 97.62 87 GLY A O 1
ATOM 701 N N . PRO A 1 88 ? 1.583 -2.041 -12.445 1 98.38 88 PRO A N 1
ATOM 702 C CA . PRO A 1 88 ? 2.916 -2.203 -11.859 1 98.38 88 PRO A CA 1
ATOM 703 C C . PRO A 1 88 ? 2.91 -3.096 -10.617 1 98.38 88 PRO A C 1
ATOM 705 O O . PRO A 1 88 ? 1.877 -3.238 -9.961 1 98.38 88 PRO A O 1
ATOM 708 N N . LEU A 1 89 ? 3.971 -3.744 -10.383 1 98.81 89 LEU A N 1
ATOM 709 C CA . LEU A 1 89 ? 4.32 -4.441 -9.148 1 98.81 89 LEU A CA 1
ATOM 710 C C . LEU A 1 89 ? 5.676 -3.975 -8.625 1 98.81 89 LEU A C 1
ATOM 712 O O . LEU A 1 89 ? 6.664 -3.971 -9.359 1 98.81 89 LEU A O 1
ATOM 716 N N . ILE A 1 90 ? 5.719 -3.562 -7.371 1 98.94 90 ILE A N 1
ATOM 717 C CA . ILE A 1 90 ? 6.957 -3.084 -6.77 1 98.94 90 ILE A CA 1
ATOM 718 C C . ILE A 1 90 ? 7.23 -3.846 -5.473 1 98.94 90 ILE A C 1
ATOM 720 O O . ILE A 1 90 ? 6.309 -4.383 -4.855 1 98.94 90 ILE A O 1
ATOM 724 N N . LEU A 1 91 ? 8.477 -3.986 -5.125 1 98.94 91 LEU A N 1
ATOM 725 C CA . LEU A 1 91 ? 8.938 -4.363 -3.791 1 98.94 91 LEU A CA 1
ATOM 726 C C . LEU A 1 91 ? 9.469 -3.148 -3.035 1 98.94 91 LEU A C 1
ATOM 728 O O . LEU A 1 91 ? 10.211 -2.338 -3.598 1 98.94 91 LEU A O 1
ATOM 732 N N . ILE A 1 92 ? 9.117 -3.039 -1.755 1 98.94 92 ILE A N 1
ATOM 733 C CA . ILE A 1 92 ? 9.445 -1.795 -1.065 1 98.94 92 ILE A CA 1
ATOM 734 C C . ILE A 1 92 ? 9.578 -2.055 0.433 1 98.94 92 ILE A C 1
ATOM 736 O O . ILE A 1 92 ? 8.836 -2.859 1 1 98.94 92 ILE A O 1
ATOM 740 N N . ASP A 1 93 ? 10.531 -1.352 1.079 1 98.69 93 ASP A N 1
ATOM 741 C CA . ASP A 1 93 ? 10.711 -1.442 2.525 1 98.69 93 ASP A CA 1
ATOM 742 C C . ASP A 1 93 ? 9.586 -0.72 3.266 1 98.69 93 ASP A C 1
ATOM 744 O O . ASP A 1 93 ? 9.148 0.354 2.846 1 98.69 93 ASP A O 1
ATOM 748 N N . GLY A 1 94 ? 9.133 -1.354 4.32 1 98.62 94 GLY A N 1
ATOM 749 C CA . GLY A 1 94 ? 8.328 -0.621 5.281 1 98.62 94 GLY A CA 1
ATOM 750 C C . GLY A 1 94 ? 9.156 0.13 6.305 1 98.62 94 GLY A C 1
ATOM 751 O O . GLY A 1 94 ? 10.352 0.339 6.109 1 98.62 94 GLY A O 1
ATOM 752 N N . VAL A 1 95 ? 8.43 0.663 7.297 1 98.44 95 VAL A N 1
ATOM 753 C CA . VAL A 1 95 ? 9.078 1.306 8.438 1 98.44 95 VAL A CA 1
ATOM 754 C C . VAL A 1 95 ? 8.656 0.609 9.727 1 98.44 95 VAL A C 1
ATOM 756 O O . VAL A 1 95 ? 7.688 -0.149 9.742 1 98.44 95 VAL A O 1
ATOM 759 N N . ASP A 1 96 ? 9.484 0.821 10.75 1 95.94 96 ASP A N 1
ATOM 760 C CA . ASP A 1 96 ? 9.188 0.111 11.992 1 95.94 96 ASP A CA 1
ATOM 761 C C . ASP A 1 96 ? 8.406 0.994 12.961 1 95.94 96 ASP A C 1
ATOM 763 O O . ASP A 1 96 ? 8.078 2.137 12.641 1 95.94 96 ASP A O 1
ATOM 767 N N . ALA A 1 97 ? 8.062 0.425 14.062 1 93.19 97 ALA A N 1
ATOM 768 C CA . ALA A 1 97 ? 7.148 1.042 15.016 1 93.19 97 ALA A CA 1
ATOM 769 C C . ALA A 1 97 ? 7.742 2.32 15.602 1 93.19 97 ALA A C 1
ATOM 771 O O . ALA A 1 97 ? 7.02 3.141 16.172 1 93.19 97 ALA A O 1
ATOM 772 N N . ARG A 1 98 ? 8.969 2.559 15.531 1 95.94 98 ARG A N 1
ATOM 773 C CA . ARG A 1 98 ? 9.609 3.742 16.094 1 95.94 98 ARG A CA 1
ATOM 774 C C . ARG A 1 98 ? 9.664 4.871 15.07 1 95.94 98 ARG A C 1
ATOM 776 O O . ARG A 1 98 ? 10.031 6 15.406 1 95.94 98 ARG A O 1
ATOM 783 N N . HIS A 1 99 ? 9.336 4.539 13.922 1 98.31 99 HIS A N 1
ATOM 784 C CA . HIS A 1 99 ? 9.43 5.516 12.844 1 98.31 99 HIS A CA 1
ATOM 785 C C . HIS A 1 99 ? 8.547 6.734 13.125 1 98.31 99 HIS A C 1
ATOM 787 O O . HIS A 1 99 ? 7.391 6.59 13.523 1 98.31 99 HIS A O 1
ATOM 793 N N . LYS A 1 100 ? 9.109 7.863 12.977 1 97.88 100 LYS A N 1
ATOM 794 C CA . LYS A 1 100 ? 8.406 9.141 12.992 1 97.88 100 LYS A CA 1
ATOM 795 C C . LYS A 1 100 ? 8.438 9.805 11.625 1 97.88 100 LYS A C 1
ATOM 797 O O . LYS A 1 100 ? 9.398 9.641 10.867 1 97.88 100 LYS A O 1
ATOM 802 N N . ALA A 1 101 ? 7.375 10.602 11.328 1 98.44 101 ALA A N 1
ATOM 803 C CA . ALA A 1 101 ? 7.293 11.25 10.023 1 98.44 101 ALA A CA 1
ATOM 804 C C . ALA A 1 101 ? 8.562 12.055 9.734 1 98.44 101 ALA A C 1
ATOM 806 O O . ALA A 1 101 ? 9.062 12.047 8.602 1 98.44 101 ALA A O 1
ATOM 807 N N . THR A 1 102 ? 9.117 12.656 10.68 1 98.12 102 THR A N 1
ATOM 808 C CA . THR A 1 102 ? 10.258 13.539 10.492 1 98.12 102 THR A CA 1
ATOM 809 C C . THR A 1 102 ? 11.523 12.734 10.219 1 98.12 102 THR A C 1
ATOM 811 O O . THR A 1 102 ? 12.555 13.297 9.844 1 98.12 102 THR A O 1
ATOM 814 N N . ASP A 1 103 ? 11.523 11.453 10.359 1 97.5 103 ASP A N 1
ATOM 815 C CA . ASP A 1 103 ? 12.695 10.617 10.094 1 97.5 103 ASP A CA 1
ATOM 816 C C . ASP A 1 103 ? 13.102 10.711 8.625 1 97.5 103 ASP A C 1
ATOM 818 O O . ASP A 1 103 ? 14.258 10.438 8.281 1 97.5 103 ASP A O 1
ATOM 822 N N . ILE A 1 104 ? 12.195 11.094 7.727 1 94.75 104 ILE A N 1
ATOM 823 C CA . ILE A 1 104 ? 12.531 11.094 6.309 1 94.75 104 ILE A CA 1
ATOM 824 C C . ILE A 1 104 ? 13.312 12.359 5.961 1 94.75 104 ILE A C 1
ATOM 826 O O . ILE A 1 104 ? 13.812 12.5 4.84 1 94.75 104 ILE A O 1
ATOM 830 N N . LEU A 1 105 ? 13.383 13.289 6.953 1 92.31 105 LEU A N 1
ATOM 831 C CA . LEU A 1 105 ? 14.141 14.516 6.77 1 92.31 105 LEU A CA 1
ATOM 832 C C . LEU A 1 105 ? 15.625 14.289 7.047 1 92.31 105 LEU A C 1
ATOM 834 O O . LEU A 1 105 ? 16.453 15.172 6.793 1 92.31 105 LEU A O 1
ATOM 838 N N . ARG A 1 106 ? 15.883 13.211 7.582 1 83.62 106 ARG A N 1
ATOM 839 C CA . ARG A 1 106 ? 17.266 12.938 7.992 1 83.62 106 ARG A CA 1
ATOM 840 C C . ARG A 1 106 ? 18.031 12.242 6.879 1 83.62 106 ARG A C 1
ATOM 842 O O . ARG A 1 106 ? 17.453 11.508 6.078 1 83.62 106 ARG A O 1
ATOM 849 N N . MET B 1 1 ? -10.625 -5.391 11.953 1 91.44 1 MET B N 1
ATOM 850 C CA . MET B 1 1 ? -9.672 -5.629 10.875 1 91.44 1 MET B CA 1
ATOM 851 C C . MET B 1 1 ? -8.93 -4.348 10.508 1 91.44 1 MET B C 1
ATOM 853 O O . MET B 1 1 ? -9.539 -3.279 10.422 1 91.44 1 MET B O 1
ATOM 857 N N . THR B 1 2 ? -7.668 -4.371 10.352 1 98.12 2 THR B N 1
ATOM 858 C CA . THR B 1 2 ? -6.832 -3.207 10.086 1 98.12 2 THR B CA 1
ATOM 859 C C . THR B 1 2 ? -7.254 -2.52 8.789 1 98.12 2 THR B C 1
ATOM 861 O O . THR B 1 2 ? -7.68 -3.182 7.844 1 98.12 2 THR B O 1
ATOM 864 N N . ALA B 1 3 ? -7.234 -1.199 8.75 1 98.81 3 ALA B N 1
ATOM 865 C CA . ALA B 1 3 ? -7.445 -0.395 7.551 1 98.81 3 ALA B CA 1
ATOM 866 C C . ALA B 1 3 ? -6.25 0.515 7.281 1 98.81 3 ALA B C 1
ATOM 868 O O . ALA B 1 3 ? -5.363 0.652 8.133 1 98.81 3 ALA B O 1
ATOM 869 N N . TYR B 1 4 ? -6.273 1.104 6.082 1 98.94 4 TYR B N 1
ATOM 870 C CA . TYR B 1 4 ? -5.102 1.88 5.691 1 98.94 4 TYR B CA 1
ATOM 871 C C . TYR B 1 4 ? -5.512 3.162 4.977 1 98.94 4 TYR B C 1
ATOM 873 O O . TYR B 1 4 ? -6.465 3.168 4.199 1 98.94 4 TYR B O 1
ATOM 881 N N . ALA B 1 5 ? -4.797 4.219 5.262 1 98.94 5 ALA B N 1
ATOM 882 C CA . ALA B 1 5 ? -4.68 5.348 4.344 1 98.94 5 ALA B CA 1
ATOM 883 C C . ALA B 1 5 ? -3.482 5.172 3.412 1 98.94 5 ALA B C 1
ATOM 885 O O . ALA B 1 5 ? -2.352 4.992 3.873 1 98.94 5 ALA B O 1
ATOM 886 N N . ILE B 1 6 ? -3.738 5.184 2.135 1 98.94 6 ILE B N 1
ATOM 887 C CA . ILE B 1 6 ? -2.719 5.023 1.104 1 98.94 6 ILE B CA 1
ATOM 888 C C . ILE B 1 6 ? -2.619 6.305 0.275 1 98.94 6 ILE B C 1
ATOM 890 O O . ILE B 1 6 ? -3.625 6.801 -0.233 1 98.94 6 ILE B O 1
ATOM 894 N N . ALA B 1 7 ? -1.445 6.832 0.187 1 98.88 7 ALA B N 1
ATOM 895 C CA . ALA B 1 7 ? -1.189 7.945 -0.722 1 98.88 7 ALA B CA 1
ATOM 896 C C . ALA B 1 7 ? -0.13 7.578 -1.757 1 98.88 7 ALA B C 1
ATOM 898 O O . ALA B 1 7 ? 0.9 6.992 -1.417 1 98.88 7 ALA B O 1
ATOM 899 N N . HIS B 1 8 ? -0.397 7.773 -2.957 1 98.56 8 HIS B N 1
ATOM 900 C CA . HIS B 1 8 ? 0.572 7.715 -4.047 1 98.56 8 HIS B CA 1
ATOM 901 C C . HIS B 1 8 ? 0.884 9.109 -4.578 1 98.56 8 HIS B C 1
ATOM 903 O O . HIS B 1 8 ? 0.172 9.625 -5.445 1 98.56 8 HIS B O 1
ATOM 909 N N . LEU B 1 9 ? 1.996 9.656 -4.098 1 98.25 9 LEU B N 1
ATOM 910 C CA . LEU B 1 9 ? 2.268 11.078 -4.273 1 98.25 9 LEU B CA 1
ATOM 911 C C . LEU B 1 9 ? 3.324 11.305 -5.348 1 98.25 9 LEU B C 1
ATOM 913 O O . LEU B 1 9 ? 4.32 10.578 -5.406 1 98.25 9 LEU B O 1
ATOM 917 N N . HIS B 1 10 ? 3.062 12.273 -6.156 1 97.06 10 HIS B N 1
ATOM 918 C CA . HIS B 1 10 ? 3.953 12.656 -7.246 1 97.06 10 HIS B CA 1
ATOM 919 C C . HIS B 1 10 ? 4.438 14.094 -7.078 1 97.06 10 HIS B C 1
ATOM 921 O O . HIS B 1 10 ? 3.736 14.93 -6.504 1 97.06 10 HIS B O 1
ATOM 927 N N . ASP B 1 11 ? 5.668 14.391 -7.562 1 95.75 11 ASP B N 1
ATOM 928 C CA . ASP B 1 11 ? 6.238 15.727 -7.66 1 95.75 11 ASP B CA 1
ATOM 929 C C . ASP B 1 11 ? 6.223 16.438 -6.305 1 95.75 11 ASP B C 1
ATOM 931 O O . ASP B 1 11 ? 5.77 17.578 -6.195 1 95.75 11 ASP B O 1
ATOM 935 N N . VAL B 1 12 ? 6.566 15.656 -5.273 1 96.69 12 VAL B N 1
ATOM 936 C CA . VAL B 1 12 ? 6.645 16.266 -3.949 1 96.69 12 VAL B CA 1
ATOM 937 C C . VAL B 1 12 ? 7.754 17.312 -3.924 1 96.69 12 VAL B C 1
ATOM 939 O O . VAL B 1 12 ? 8.922 17 -4.148 1 96.69 12 VAL B O 1
ATOM 942 N N . GLU B 1 13 ? 7.391 18.531 -3.691 1 96.31 13 GLU B N 1
ATOM 943 C CA . GLU B 1 13 ? 8.336 19.641 -3.551 1 96.31 13 GLU B CA 1
ATOM 944 C C . GLU B 1 13 ? 8.68 19.875 -2.086 1 96.31 13 GLU B C 1
ATOM 946 O O . GLU B 1 13 ? 7.879 20.469 -1.345 1 96.31 13 GLU B O 1
ATOM 951 N N . MET B 1 14 ? 9.883 19.484 -1.734 1 95.5 14 MET B N 1
ATOM 952 C CA . MET B 1 14 ? 10.289 19.734 -0.354 1 95.5 14 MET B CA 1
ATOM 953 C C . MET B 1 14 ? 10.406 21.219 -0.084 1 95.5 14 MET B C 1
ATOM 955 O O . MET B 1 14 ? 11.078 21.953 -0.822 1 95.5 14 MET B O 1
ATOM 959 N N . CYS B 1 15 ? 9.672 21.688 0.91 1 98.19 15 CYS B N 1
ATOM 960 C CA . CYS B 1 15 ? 9.617 23.078 1.312 1 98.19 15 CYS B CA 1
ATOM 961 C C . CYS B 1 15 ? 9.195 23.219 2.771 1 98.19 15 CYS B C 1
ATOM 963 O O . CYS B 1 15 ? 9.047 22.219 3.471 1 98.19 15 CYS B O 1
ATOM 965 N N . ASP B 1 16 ? 8.984 24.422 3.27 1 98.44 16 ASP B N 1
ATOM 966 C CA . ASP B 1 16 ? 8.641 24.672 4.664 1 98.44 16 ASP B CA 1
ATOM 967 C C . ASP B 1 16 ? 7.273 24.062 5.004 1 98.44 16 ASP B C 1
ATOM 969 O O . ASP B 1 16 ? 7.074 23.547 6.105 1 98.44 16 ASP B O 1
ATOM 973 N N . ASP B 1 17 ? 6.375 24.141 4.074 1 98.56 17 ASP B N 1
ATOM 974 C CA . ASP B 1 17 ? 5.043 23.594 4.293 1 98.56 17 ASP B CA 1
ATOM 975 C C . ASP B 1 17 ? 5.098 22.078 4.5 1 98.56 17 ASP B C 1
ATOM 977 O O . ASP B 1 17 ? 4.453 21.547 5.406 1 98.56 17 ASP B O 1
ATOM 981 N N . ILE B 1 18 ? 5.875 21.406 3.645 1 98.56 18 ILE B N 1
ATOM 982 C CA . ILE B 1 18 ? 6.004 19.953 3.758 1 98.56 18 ILE B CA 1
ATOM 983 C C . ILE B 1 18 ? 6.68 19.594 5.078 1 98.56 18 ILE B C 1
ATOM 985 O O . ILE B 1 18 ? 6.25 18.672 5.77 1 98.56 18 ILE B O 1
ATOM 989 N N . VAL B 1 19 ? 7.672 20.312 5.465 1 98.56 19 VAL B N 1
ATOM 990 C CA . VAL B 1 19 ? 8.375 20.062 6.719 1 98.56 19 VAL B CA 1
ATOM 991 C C . VAL B 1 19 ? 7.41 20.234 7.891 1 98.56 19 VAL B C 1
ATOM 993 O O . VAL B 1 19 ? 7.367 19.391 8.797 1 98.56 19 VAL B O 1
ATOM 996 N N . GLU B 1 20 ? 6.676 21.312 7.891 1 98.75 20 GLU B N 1
ATOM 997 C CA . GLU B 1 20 ? 5.691 21.531 8.945 1 98.75 20 GLU B CA 1
ATOM 998 C C . GLU B 1 20 ? 4.68 20.391 9 1 98.75 20 GLU B C 1
ATOM 1000 O O . GLU B 1 20 ? 4.316 19.922 10.078 1 98.75 20 GLU B O 1
ATOM 1005 N N . TYR B 1 21 ? 4.215 19.984 7.809 1 98.81 21 TYR B N 1
ATOM 1006 C CA . TYR B 1 21 ? 3.303 18.844 7.73 1 98.81 21 TYR B CA 1
ATOM 1007 C C . TYR B 1 21 ? 3.891 17.625 8.43 1 98.81 21 TYR B C 1
ATOM 1009 O O . TYR B 1 21 ? 3.225 16.984 9.242 1 98.81 21 TYR B O 1
ATOM 1017 N N . LEU B 1 22 ? 5.125 17.312 8.086 1 98.69 22 LEU B N 1
ATOM 1018 C CA . LEU B 1 22 ? 5.805 16.141 8.656 1 98.69 22 LEU B CA 1
ATOM 1019 C C . LEU B 1 22 ? 5.969 16.297 10.164 1 98.69 22 LEU B C 1
ATOM 1021 O O . LEU B 1 22 ? 5.879 15.312 10.906 1 98.69 22 LEU B O 1
ATOM 1025 N N . GLU B 1 23 ? 6.16 17.469 10.656 1 98.75 23 GLU B N 1
ATOM 1026 C CA . GLU B 1 23 ? 6.344 17.734 12.086 1 98.75 23 GLU B CA 1
ATOM 1027 C C . GLU B 1 23 ? 5.039 17.547 12.852 1 98.75 23 GLU B C 1
ATOM 1029 O O . GLU B 1 23 ? 5.055 17.297 14.055 1 98.75 23 GLU B O 1
ATOM 1034 N N . ARG B 1 24 ? 3.953 17.625 12.156 1 98.88 24 ARG B N 1
ATOM 1035 C CA . ARG B 1 24 ? 2.684 17.703 12.875 1 98.88 24 ARG B CA 1
ATOM 1036 C C . ARG B 1 24 ? 1.879 16.422 12.695 1 98.88 24 ARG B C 1
ATOM 1038 O O . ARG B 1 24 ? 1.031 16.078 13.523 1 98.88 24 ARG B O 1
ATOM 1045 N N . ILE B 1 25 ? 2.076 15.672 11.664 1 98.88 25 ILE B N 1
ATOM 1046 C CA . ILE B 1 25 ? 1.147 14.625 11.266 1 98.88 25 ILE B CA 1
ATOM 1047 C C . ILE B 1 25 ? 1.126 13.523 12.328 1 98.88 25 ILE B C 1
ATOM 1049 O O . ILE B 1 25 ? 0.073 12.953 12.617 1 98.88 25 ILE B O 1
ATOM 1053 N N . ASP B 1 26 ? 2.256 13.195 12.922 1 98.88 26 ASP B N 1
ATOM 1054 C CA . ASP B 1 26 ? 2.248 12.164 13.961 1 98.88 26 ASP B CA 1
ATOM 1055 C C . ASP B 1 26 ? 1.28 12.523 15.086 1 98.88 26 ASP 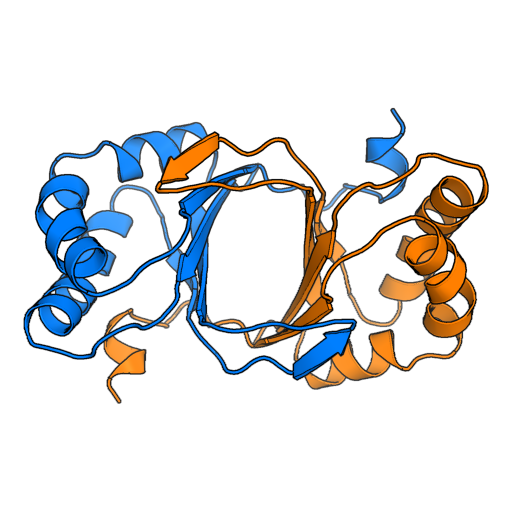B C 1
ATOM 1057 O O . ASP B 1 26 ? 0.58 11.648 15.609 1 98.88 26 ASP B O 1
ATOM 1061 N N . GLY B 1 27 ? 1.293 13.75 15.445 1 98.81 27 GLY B N 1
ATOM 1062 C CA . GLY B 1 27 ? 0.376 14.203 16.484 1 98.81 27 GLY B CA 1
ATOM 1063 C C . GLY B 1 27 ? -1.083 14.016 16.109 1 98.81 27 GLY B C 1
ATOM 1064 O O . GLY B 1 27 ? -1.926 13.789 16.984 1 98.81 27 GLY B O 1
ATOM 1065 N N . THR B 1 28 ? -1.408 14.133 14.812 1 98.94 28 THR B N 1
ATOM 1066 C CA . THR B 1 28 ? -2.783 13.93 14.367 1 98.94 28 THR B CA 1
ATOM 1067 C C . THR B 1 28 ? -3.135 12.445 14.352 1 98.94 28 THR B C 1
ATOM 1069 O O . THR B 1 28 ? -4.309 12.086 14.469 1 98.94 28 THR B O 1
ATOM 1072 N N . LEU B 1 29 ? -2.16 11.547 14.203 1 98.88 29 LEU B N 1
ATOM 1073 C CA . LEU B 1 29 ? -2.361 10.109 14.078 1 98.88 29 LEU B CA 1
ATOM 1074 C C . LEU B 1 29 ? -2.574 9.469 15.445 1 98.88 29 LEU B C 1
ATOM 1076 O O . LEU B 1 29 ? -3.383 8.547 15.578 1 98.88 29 LEU B O 1
ATOM 1080 N N . ALA B 1 30 ? -1.936 9.977 16.438 1 98.69 30 ALA B N 1
ATOM 1081 C CA . ALA B 1 30 ? -1.799 9.352 17.75 1 98.69 30 ALA B CA 1
ATOM 1082 C C . ALA B 1 30 ? -3.166 9.062 18.375 1 98.69 30 ALA B C 1
ATOM 1084 O O . ALA B 1 30 ? -3.438 7.941 18.812 1 98.69 30 ALA B O 1
ATOM 1085 N N . PRO B 1 31 ? -4.117 10.008 18.328 1 98.81 31 PRO B N 1
ATOM 1086 C CA . PRO B 1 31 ? -5.418 9.742 18.953 1 98.81 31 PRO B CA 1
ATOM 1087 C C . PRO B 1 31 ? -6.184 8.617 18.266 1 98.81 31 PRO B C 1
ATOM 1089 O O . PRO B 1 31 ? -7.168 8.109 18.812 1 98.81 31 PRO B O 1
ATOM 1092 N N . TYR B 1 32 ? -5.793 8.211 17.156 1 98.88 32 TYR B N 1
ATOM 1093 C CA . TYR B 1 32 ? -6.52 7.23 16.359 1 98.88 32 TYR B CA 1
ATOM 1094 C C . TYR B 1 32 ? -5.711 5.949 16.203 1 98.88 32 TYR B C 1
ATOM 1096 O O . TYR B 1 32 ? -6.031 5.105 15.359 1 98.88 32 TYR B O 1
ATOM 1104 N N . ASP B 1 33 ? -4.574 5.883 16.906 1 98.56 33 ASP B N 1
ATOM 1105 C CA . ASP B 1 33 ? -3.664 4.742 16.844 1 98.56 33 ASP B CA 1
ATOM 1106 C C . ASP B 1 33 ? -3.154 4.512 15.43 1 98.56 33 ASP B C 1
ATOM 1108 O O . ASP B 1 33 ? -3.023 3.369 14.984 1 98.56 33 ASP B O 1
ATOM 1112 N N . GLY B 1 34 ? -3.057 5.594 14.68 1 98.75 34 GLY B N 1
ATOM 1113 C CA . GLY B 1 34 ? -2.461 5.527 13.359 1 98.75 34 GLY B CA 1
ATOM 1114 C C . GLY B 1 34 ? -0.944 5.488 13.383 1 98.75 34 GLY B C 1
ATOM 1115 O O . GLY B 1 34 ? -0.318 6.141 14.227 1 98.75 34 GLY B O 1
ATOM 1116 N N . HIS B 1 35 ? -0.354 4.699 12.508 1 98.69 35 HIS B N 1
ATOM 1117 C CA . HIS B 1 35 ? 1.1 4.703 12.383 1 98.69 35 HIS B CA 1
ATOM 1118 C C . HIS B 1 35 ? 1.529 4.355 10.961 1 98.69 35 HIS B C 1
ATOM 1120 O O . HIS B 1 35 ? 0.876 3.553 10.289 1 98.69 35 HIS B O 1
ATOM 1126 N N . PHE B 1 36 ? 2.66 4.902 10.57 1 98.81 36 PHE B N 1
ATOM 1127 C CA . PHE B 1 36 ? 3.213 4.625 9.25 1 98.81 36 PHE B CA 1
ATOM 1128 C C . PHE B 1 36 ? 3.648 3.17 9.133 1 98.81 36 PHE B C 1
ATOM 1130 O O . PHE B 1 36 ? 4.227 2.615 10.07 1 98.81 36 PHE B O 1
ATOM 1137 N N . VAL B 1 37 ? 3.385 2.633 7.953 1 98.62 37 VAL B N 1
ATOM 1138 C CA . VAL B 1 37 ? 3.896 1.301 7.648 1 98.62 37 VAL B CA 1
ATOM 1139 C C . VAL B 1 37 ? 4.82 1.367 6.434 1 98.62 37 VAL B C 1
ATOM 1141 O O . VAL B 1 37 ? 5.754 0.568 6.312 1 98.62 37 VAL B O 1
ATOM 1144 N N . ILE B 1 38 ? 4.512 2.238 5.496 1 98.81 38 ILE B N 1
ATOM 1145 C CA . ILE B 1 38 ? 5.371 2.635 4.387 1 98.81 38 ILE B CA 1
ATOM 1146 C C . ILE B 1 38 ? 5.469 4.16 4.328 1 98.81 38 ILE B C 1
ATOM 1148 O O . ILE B 1 38 ? 4.453 4.855 4.426 1 98.81 38 ILE B O 1
ATOM 1152 N N . HIS B 1 39 ? 6.652 4.656 4.172 1 98.56 39 HIS B N 1
ATOM 1153 C CA . HIS B 1 39 ? 6.785 6.109 4.133 1 98.56 39 HIS B CA 1
ATOM 1154 C C . HIS B 1 39 ? 7.801 6.539 3.078 1 98.56 39 HIS B C 1
ATOM 1156 O O . HIS B 1 39 ? 8.844 7.102 3.412 1 98.56 39 HIS B O 1
ATOM 1162 N N . GLY B 1 40 ? 7.559 6.234 1.8 1 95.19 40 GLY B N 1
ATOM 1163 C CA . GLY B 1 40 ? 8.242 6.848 0.674 1 95.19 40 GLY B CA 1
ATOM 1164 C C . GLY B 1 40 ? 9.555 6.16 0.33 1 95.19 40 GLY B C 1
ATOM 1165 O O . GLY B 1 40 ? 10.383 6.727 -0.384 1 95.19 40 GLY B O 1
ATOM 1166 N N . ALA B 1 41 ? 9.836 5.039 0.814 1 95.81 41 ALA B N 1
ATOM 1167 C CA . ALA B 1 41 ? 11.055 4.32 0.445 1 95.81 41 ALA B CA 1
ATOM 1168 C C . ALA B 1 41 ? 11.148 4.137 -1.066 1 95.81 41 ALA B C 1
ATOM 1170 O O . ALA B 1 41 ? 10.125 4.082 -1.753 1 95.81 41 ALA B O 1
ATOM 1171 N N . ARG B 1 42 ? 12.352 4.066 -1.571 1 95.88 42 ARG B N 1
ATOM 1172 C CA . ARG B 1 42 ? 12.562 3.803 -2.992 1 95.88 42 ARG B CA 1
ATOM 1173 C C . ARG B 1 42 ? 12.18 2.367 -3.344 1 95.88 42 ARG B C 1
ATOM 1175 O O . ARG B 1 42 ? 12.75 1.418 -2.809 1 95.88 42 ARG B O 1
ATOM 1182 N N . PRO B 1 43 ? 11.273 2.234 -4.227 1 98.19 43 PRO B N 1
ATOM 1183 C CA . PRO B 1 43 ? 10.836 0.875 -4.559 1 98.19 43 PRO B CA 1
ATOM 1184 C C . PRO B 1 43 ? 11.727 0.213 -5.609 1 98.19 43 PRO B C 1
ATOM 1186 O O . PRO B 1 43 ? 12.414 0.904 -6.367 1 98.19 43 PRO B O 1
ATOM 1189 N N . GLU B 1 44 ? 11.781 -1.058 -5.594 1 98.62 44 GLU B N 1
ATOM 1190 C CA . GLU B 1 44 ? 12.227 -1.869 -6.723 1 98.62 44 GLU B CA 1
ATOM 1191 C C . GLU B 1 44 ? 11.062 -2.205 -7.652 1 98.62 44 GLU B C 1
ATOM 1193 O O . GLU B 1 44 ? 10.156 -2.957 -7.277 1 98.62 44 GLU B O 1
ATOM 1198 N N . VAL B 1 45 ? 11.148 -1.671 -8.859 1 98.81 45 VAL B N 1
ATOM 1199 C CA . VAL B 1 45 ? 10.078 -1.949 -9.812 1 98.81 45 VAL B CA 1
ATOM 1200 C C . VAL B 1 45 ? 10.312 -3.309 -10.469 1 98.81 45 VAL B C 1
ATOM 1202 O O . VAL B 1 45 ? 11.352 -3.535 -11.094 1 98.81 45 VAL B O 1
ATOM 1205 N N . ARG B 1 46 ? 9.359 -4.219 -10.312 1 98.62 46 ARG B N 1
ATOM 1206 C CA . ARG B 1 46 ? 9.484 -5.559 -10.875 1 98.62 46 ARG B CA 1
ATOM 1207 C C . ARG B 1 46 ? 8.648 -5.699 -12.148 1 98.62 46 ARG B C 1
ATOM 1209 O O . ARG B 1 46 ? 9.016 -6.457 -13.055 1 98.62 46 ARG B O 1
ATOM 1216 N N . GLU B 1 47 ? 7.594 -5.078 -12.133 1 98.38 47 GLU B N 1
ATOM 1217 C CA . GLU B 1 47 ? 6.715 -5.051 -13.297 1 98.38 47 GLU B CA 1
ATOM 1218 C C . GLU B 1 47 ? 6.203 -3.641 -13.578 1 98.38 47 GLU B C 1
ATOM 1220 O O . GLU B 1 47 ? 5.902 -2.891 -12.641 1 98.38 47 GLU B O 1
ATOM 1225 N N . GLY B 1 48 ? 6.105 -3.199 -14.914 1 98 48 GLY B N 1
ATOM 1226 C CA . GLY B 1 48 ? 5.496 -1.938 -15.305 1 98 48 GLY B CA 1
ATOM 1227 C C . GLY B 1 48 ? 6.32 -0.729 -14.906 1 98 48 GLY B C 1
ATOM 1228 O O . GLY B 1 48 ? 7.551 -0.79 -14.891 1 98 48 GLY B O 1
ATOM 1229 N N . VAL B 1 49 ? 5.562 0.41 -14.789 1 97.56 49 VAL B N 1
ATOM 1230 C CA . VAL B 1 49 ? 6.18 1.689 -14.453 1 97.56 49 VAL B CA 1
ATOM 1231 C C . VAL B 1 49 ? 5.605 2.215 -13.141 1 97.56 49 VAL B C 1
ATOM 1233 O O . VAL B 1 49 ? 4.387 2.219 -12.945 1 97.56 49 VAL B O 1
ATOM 1236 N N . TRP B 1 50 ? 6.449 2.561 -12.273 1 97.62 50 TRP B N 1
ATOM 1237 C CA . TRP B 1 50 ? 6.066 3.18 -11.008 1 97.62 50 TRP B CA 1
ATOM 1238 C C . TRP B 1 50 ? 6.848 4.473 -10.773 1 97.62 50 TRP B C 1
ATOM 1240 O O . TRP B 1 50 ? 8.078 4.461 -10.719 1 97.62 50 TRP B O 1
ATOM 1250 N N . ARG B 1 51 ? 6.145 5.574 -10.68 1 96.44 51 ARG B N 1
ATOM 1251 C CA . ARG B 1 51 ? 6.75 6.867 -10.375 1 96.44 51 ARG B CA 1
ATOM 1252 C C . ARG B 1 51 ? 6.117 7.488 -9.133 1 96.44 51 ARG B C 1
ATOM 1254 O O . ARG B 1 51 ? 4.898 7.41 -8.945 1 96.44 51 ARG B O 1
ATOM 1261 N N . GLY B 1 52 ? 6.926 7.996 -8.328 1 97.31 52 GLY B N 1
ATOM 1262 C CA . GLY B 1 52 ? 6.414 8.711 -7.172 1 97.31 52 GLY B CA 1
ATOM 1263 C C . GLY B 1 52 ? 6.582 7.945 -5.871 1 97.31 52 GLY B C 1
ATOM 1264 O O . GLY B 1 52 ? 7.266 6.918 -5.836 1 97.31 52 GLY B O 1
ATOM 1265 N N . ASP B 1 53 ? 6.008 8.508 -4.82 1 98 53 ASP B N 1
ATOM 1266 C CA . ASP B 1 53 ? 6.176 7.992 -3.465 1 98 53 ASP B CA 1
ATOM 1267 C C . ASP B 1 53 ? 4.918 7.273 -2.988 1 98 53 ASP B C 1
ATOM 1269 O O . ASP B 1 53 ? 3.803 7.738 -3.227 1 98 53 ASP B O 1
ATOM 1273 N N . LEU B 1 54 ? 5.102 6.148 -2.334 1 98.75 54 LEU B N 1
ATOM 1274 C CA . LEU B 1 54 ? 4.008 5.422 -1.694 1 98.75 54 LEU B CA 1
ATOM 1275 C C . LEU B 1 54 ? 4.059 5.594 -0.179 1 98.75 54 LEU B C 1
ATOM 1277 O O . LEU B 1 54 ? 5.102 5.375 0.44 1 98.75 54 LEU B O 1
ATOM 1281 N N . ILE B 1 55 ? 2.961 6.055 0.365 1 98.88 55 ILE B N 1
ATOM 1282 C CA . ILE B 1 55 ? 2.781 6.172 1.808 1 98.88 55 ILE B CA 1
ATOM 1283 C C . ILE B 1 55 ? 1.612 5.297 2.254 1 98.88 55 ILE B C 1
ATOM 1285 O O . ILE B 1 55 ? 0.568 5.258 1.599 1 98.88 55 ILE B O 1
ATOM 1289 N N . ALA B 1 56 ? 1.823 4.574 3.275 1 98.94 56 ALA B N 1
ATOM 1290 C CA . ALA B 1 56 ? 0.758 3.793 3.898 1 98.94 56 ALA B CA 1
ATOM 1291 C C . ALA B 1 56 ? 0.727 4.016 5.406 1 98.94 56 ALA B C 1
ATOM 1293 O O . ALA B 1 56 ? 1.757 3.908 6.078 1 98.94 56 ALA B O 1
ATOM 1294 N N . ILE B 1 57 ? -0.407 4.34 5.918 1 98.94 57 ILE B N 1
ATOM 1295 C CA . ILE B 1 57 ? -0.66 4.504 7.348 1 98.94 57 ILE B CA 1
ATOM 1296 C C . ILE B 1 57 ? -1.725 3.506 7.797 1 98.94 57 ILE B C 1
ATOM 1298 O O . ILE B 1 57 ? -2.795 3.414 7.191 1 98.94 57 ILE B O 1
ATOM 1302 N N . ALA B 1 58 ? -1.479 2.791 8.828 1 98.88 58 ALA B N 1
ATOM 1303 C CA . ALA B 1 58 ? -2.396 1.775 9.336 1 98.88 58 ALA B CA 1
ATOM 1304 C C . ALA B 1 58 ? -3.238 2.324 10.484 1 98.88 58 ALA B C 1
ATOM 1306 O O . ALA B 1 58 ? -2.76 3.139 11.281 1 98.88 58 ALA B O 1
ATOM 1307 N N . PHE B 1 59 ? -4.457 1.881 10.594 1 98.88 59 PHE B N 1
ATOM 1308 C CA . PHE B 1 59 ? -5.426 2.176 11.641 1 98.88 59 PHE B CA 1
ATOM 1309 C C . PHE B 1 59 ? -6.113 0.902 12.117 1 98.88 59 PHE B C 1
ATOM 1311 O O . PHE B 1 59 ? -6.137 -0.101 11.398 1 98.88 59 PHE B O 1
ATOM 1318 N N . PRO B 1 60 ? -6.723 0.954 13.258 1 98.69 60 PRO B N 1
ATOM 1319 C CA . PRO B 1 60 ? -7.391 -0.241 13.773 1 98.69 60 PRO B CA 1
ATOM 1320 C C . PRO B 1 60 ? -8.531 -0.712 12.883 1 98.69 60 PRO B C 1
ATOM 1322 O 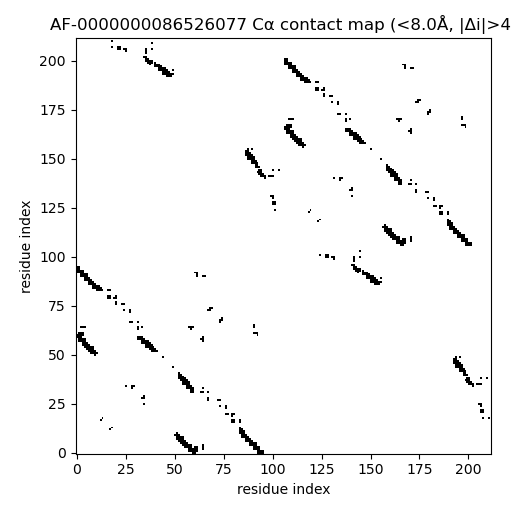O . PRO B 1 60 ? -8.836 -1.907 12.836 1 98.69 60 PRO B O 1
ATOM 1325 N N . ASP B 1 61 ? -9.242 0.193 12.297 1 98.62 61 ASP B N 1
ATOM 1326 C CA . ASP B 1 61 ? -10.328 -0.123 11.375 1 98.62 61 ASP B CA 1
ATOM 1327 C C . ASP B 1 61 ? -10.641 1.063 10.469 1 98.62 61 ASP B C 1
ATOM 1329 O O . ASP B 1 61 ? -10.047 2.133 10.609 1 98.62 61 ASP B O 1
ATOM 1333 N N . LEU B 1 62 ? -11.523 0.825 9.508 1 98.62 62 LEU B N 1
ATOM 1334 C CA . LEU B 1 62 ? -11.828 1.826 8.484 1 98.62 62 LEU B CA 1
ATOM 1335 C C . LEU B 1 62 ? -12.516 3.039 9.109 1 98.62 62 LEU B C 1
ATOM 1337 O O . LEU B 1 62 ? -12.266 4.176 8.703 1 98.62 62 LEU B O 1
ATOM 1341 N N . ASP B 1 63 ? -13.43 2.85 10.07 1 98.81 63 ASP B N 1
ATOM 1342 C CA . ASP B 1 63 ? -14.109 3.957 10.734 1 98.81 63 ASP B CA 1
ATOM 1343 C C . ASP B 1 63 ? -13.109 4.883 11.422 1 98.81 63 ASP B C 1
ATOM 1345 O O . ASP B 1 63 ? -13.25 6.105 11.367 1 98.81 63 ASP B O 1
ATOM 1349 N N . THR B 1 64 ? -12.125 4.301 12.039 1 98.94 64 THR B N 1
ATOM 1350 C CA . THR B 1 64 ? -11.094 5.09 12.703 1 98.94 64 THR B CA 1
ATOM 1351 C C . THR B 1 64 ? -10.273 5.879 11.68 1 98.94 64 THR B C 1
ATOM 1353 O O . THR B 1 64 ? -9.961 7.051 11.898 1 98.94 64 THR B O 1
ATOM 1356 N N . ALA B 1 65 ? -9.906 5.281 10.594 1 98.88 65 ALA B N 1
ATOM 1357 C CA . ALA B 1 65 ? -9.195 5.98 9.523 1 98.88 65 ALA B CA 1
ATOM 1358 C C . ALA B 1 65 ? -10.008 7.16 9 1 98.88 65 ALA B C 1
ATOM 1360 O O . ALA B 1 65 ? -9.469 8.25 8.797 1 98.88 65 ALA B O 1
ATOM 1361 N N . ARG B 1 66 ? -11.258 6.914 8.797 1 98.81 66 ARG B N 1
ATOM 1362 C CA . ARG B 1 66 ? -12.164 7.965 8.336 1 98.81 66 ARG B CA 1
ATOM 1363 C C . ARG B 1 66 ? -12.219 9.117 9.328 1 98.81 66 ARG B C 1
ATOM 1365 O O . ARG B 1 66 ? -12.164 10.289 8.938 1 98.81 66 ARG B O 1
ATOM 1372 N N . ALA B 1 67 ? -12.383 8.711 10.555 1 98.88 67 ALA B N 1
ATOM 1373 C CA . ALA B 1 67 ? -12.461 9.727 11.602 1 98.88 67 ALA B CA 1
ATOM 1374 C C . ALA B 1 67 ? -11.195 10.562 11.648 1 98.88 67 ALA B C 1
ATOM 1376 O O . ALA B 1 67 ? -11.258 11.781 11.836 1 98.88 67 ALA B O 1
ATOM 1377 N N . TRP B 1 68 ? -10.07 9.969 11.516 1 98.94 68 TRP B N 1
ATOM 1378 C CA . TRP B 1 68 ? -8.812 10.711 11.445 1 98.94 68 TRP B CA 1
ATOM 1379 C C . TRP B 1 68 ? -8.812 11.672 10.266 1 98.94 68 TRP B C 1
ATOM 1381 O O . TRP B 1 68 ? -8.523 12.859 10.422 1 98.94 68 TRP B O 1
ATOM 1391 N N . TYR B 1 69 ? -9.094 11.156 9.047 1 98.94 69 TYR B N 1
ATOM 1392 C CA . TYR B 1 69 ? -9.039 11.977 7.84 1 98.94 69 TYR B CA 1
ATOM 1393 C C . TYR B 1 69 ? -9.969 13.18 7.949 1 98.94 69 TYR B C 1
ATOM 1395 O O . TYR B 1 69 ? -9.664 14.258 7.43 1 98.94 69 TYR B O 1
ATOM 1403 N N . GLU B 1 70 ? -11.055 12.992 8.688 1 98.69 70 GLU B N 1
ATOM 1404 C CA . GLU B 1 70 ? -12.07 14.031 8.789 1 98.69 70 GLU B CA 1
ATOM 1405 C C . GLU B 1 70 ? -11.859 14.891 10.031 1 98.69 70 GLU B C 1
ATOM 1407 O O . GLU B 1 70 ? -12.609 15.836 10.281 1 98.69 70 GLU B O 1
ATOM 1412 N N . SER B 1 71 ? -10.961 14.57 10.82 1 98.88 71 SER B N 1
ATOM 1413 C CA . SER B 1 71 ? -10.688 15.289 12.07 1 98.88 71 SER B CA 1
ATOM 1414 C C . SER B 1 71 ? -10.234 16.719 11.797 1 98.88 71 SER B C 1
ATOM 1416 O O . SER B 1 71 ? -9.617 16.984 10.766 1 98.88 71 SER B O 1
ATOM 1418 N N . ASP B 1 72 ? -10.531 17.609 12.711 1 98.69 72 ASP B N 1
ATOM 1419 C CA . ASP B 1 72 ? -10.07 18.984 12.633 1 98.69 72 ASP B CA 1
ATOM 1420 C C . ASP B 1 72 ? -8.539 19.062 12.609 1 98.69 72 ASP B C 1
ATOM 1422 O O . ASP B 1 72 ? -7.965 19.859 11.867 1 98.69 72 ASP B O 1
ATOM 1426 N N . ALA B 1 73 ? -7.918 18.266 13.438 1 98.75 73 ALA B N 1
ATOM 1427 C CA . ALA B 1 73 ? -6.457 18.266 13.531 1 98.75 73 ALA B CA 1
ATOM 1428 C C . ALA B 1 73 ? -5.82 17.953 12.18 1 98.75 73 ALA B C 1
ATOM 1430 O O . ALA B 1 73 ? -4.887 18.641 11.758 1 98.75 73 ALA B O 1
ATOM 1431 N N . TYR B 1 74 ? -6.262 16.938 11.445 1 98.88 74 TYR B N 1
ATOM 1432 C CA . TYR B 1 74 ? -5.668 16.594 10.156 1 98.88 74 TYR B CA 1
ATOM 1433 C C . TYR B 1 74 ? -6.023 17.641 9.102 1 98.88 74 TYR B C 1
ATOM 1435 O O . TYR B 1 74 ? -5.188 18 8.273 1 98.88 74 TYR B O 1
ATOM 1443 N N . ARG B 1 75 ? -7.305 18.078 9.109 1 98.44 75 ARG B N 1
ATOM 1444 C CA . ARG B 1 75 ? -7.758 19.062 8.133 1 98.44 75 ARG B CA 1
ATOM 1445 C C . ARG B 1 75 ? -6.918 20.344 8.211 1 98.44 75 ARG B C 1
ATOM 1447 O O . ARG B 1 75 ? -6.719 21.016 7.203 1 98.44 75 ARG B O 1
ATOM 1454 N N . GLN B 1 76 ? -6.414 20.656 9.297 1 98.56 76 GLN B N 1
ATOM 1455 C CA . GLN B 1 76 ? -5.602 21.859 9.484 1 98.56 76 GLN B CA 1
ATOM 1456 C C . GLN B 1 76 ? -4.266 21.734 8.758 1 98.56 76 GLN B C 1
ATOM 1458 O O . GLN B 1 76 ? -3.721 22.734 8.273 1 98.56 76 GLN B O 1
ATOM 1463 N N . ILE B 1 77 ? -3.768 20.516 8.656 1 98.81 77 ILE B N 1
ATOM 1464 C CA . ILE B 1 77 ? -2.42 20.391 8.109 1 98.81 77 ILE B CA 1
ATOM 1465 C C . ILE B 1 77 ? -2.482 19.812 6.699 1 98.81 77 ILE B C 1
ATOM 1467 O O . ILE B 1 77 ? -1.512 19.891 5.945 1 98.81 77 ILE B O 1
ATOM 1471 N N . GLN B 1 78 ? -3.594 19.203 6.242 1 98.62 78 GLN B N 1
ATOM 1472 C CA . GLN B 1 78 ? -3.777 18.547 4.949 1 98.62 78 GLN B CA 1
ATOM 1473 C C . GLN B 1 78 ? -3.383 19.484 3.805 1 98.62 78 GLN B C 1
ATOM 1475 O O . GLN B 1 78 ? -2.707 19.062 2.863 1 98.62 78 GLN B O 1
ATOM 1480 N N . PRO B 1 79 ? -3.76 20.812 3.844 1 98.44 79 PRO B N 1
ATOM 1481 C CA . PRO B 1 79 ? -3.408 21.703 2.734 1 98.44 79 PRO B CA 1
ATOM 1482 C C . PRO B 1 79 ? -1.902 21.922 2.613 1 98.44 79 PRO B C 1
ATOM 1484 O O . PRO B 1 79 ? -1.402 22.188 1.519 1 98.44 79 PRO B O 1
ATOM 1487 N N . LEU B 1 80 ? -1.135 21.828 3.742 1 98.62 80 LEU B N 1
ATOM 1488 C CA . LEU B 1 80 ? 0.316 21.984 3.703 1 98.62 80 LEU B CA 1
ATOM 1489 C C . LEU B 1 80 ? 0.946 20.953 2.768 1 98.62 80 LEU B C 1
ATOM 1491 O O . LEU B 1 80 ? 1.878 21.266 2.025 1 98.62 80 LEU B O 1
ATOM 1495 N N . ARG B 1 81 ? 0.462 19.734 2.752 1 98.5 81 ARG B N 1
ATOM 1496 C CA . ARG B 1 81 ? 0.951 18.656 1.885 1 98.5 81 ARG B CA 1
ATOM 1497 C C . ARG B 1 81 ? 0.363 18.781 0.483 1 98.5 81 ARG B C 1
ATOM 1499 O O . ARG B 1 81 ? 1.091 18.719 -0.51 1 98.5 81 ARG B O 1
ATOM 1506 N N . ALA B 1 82 ? -0.952 19.062 0.399 1 97.56 82 ALA B N 1
ATOM 1507 C CA . ALA B 1 82 ? -1.703 18.969 -0.851 1 97.56 82 ALA B CA 1
ATOM 1508 C C . ALA B 1 82 ? -1.286 20.078 -1.819 1 97.56 82 ALA B C 1
ATOM 1510 O O . ALA B 1 82 ? -1.375 19.906 -3.037 1 97.56 82 ALA B O 1
ATOM 1511 N N . ARG B 1 83 ? -0.768 21.156 -1.347 1 97.69 83 ARG B N 1
ATOM 1512 C CA . ARG B 1 83 ? -0.34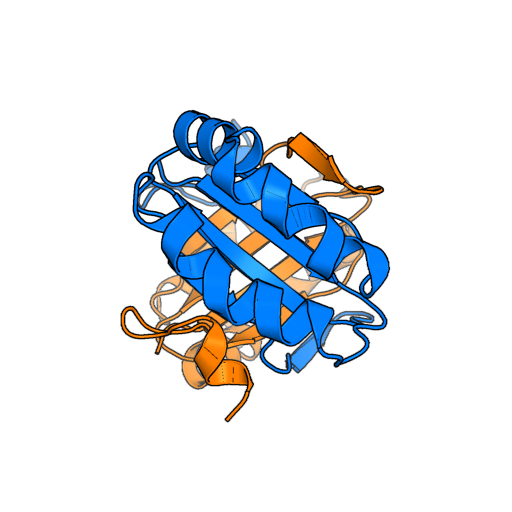 2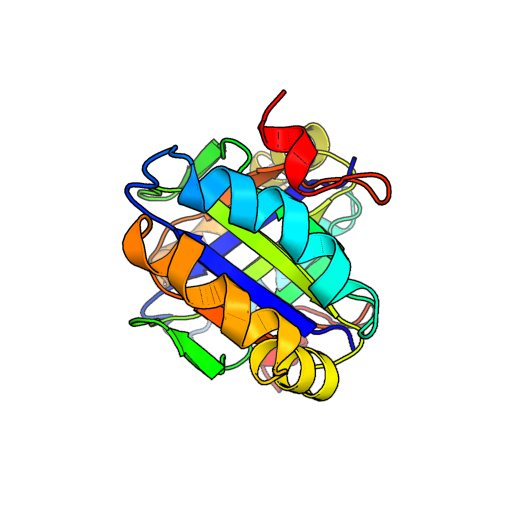2.266 -2.189 1 97.69 83 ARG B CA 1
ATOM 1513 C C . ARG B 1 83 ? 0.992 21.969 -2.867 1 97.69 83 ARG B C 1
ATOM 1515 O O . ARG B 1 83 ? 1.368 22.625 -3.836 1 97.69 83 ARG B O 1
ATOM 1522 N N . HIS B 1 84 ? 1.713 20.969 -2.361 1 98.19 84 HIS B N 1
ATOM 1523 C CA . HIS B 1 84 ? 3.078 20.75 -2.824 1 98.19 84 HIS B CA 1
ATOM 1524 C C . HIS B 1 84 ? 3.307 19.297 -3.221 1 98.19 84 HIS B C 1
ATOM 1526 O O . HIS B 1 84 ? 4.449 18.859 -3.377 1 98.19 84 HIS B O 1
ATOM 1532 N N . ALA B 1 85 ? 2.367 18.547 -3.283 1 96.94 85 ALA B N 1
ATOM 1533 C CA . ALA B 1 85 ? 2.363 17.156 -3.73 1 96.94 85 ALA B CA 1
ATOM 1534 C C . ALA B 1 85 ? 1.05 16.797 -4.426 1 96.94 85 ALA B C 1
ATOM 1536 O O . ALA B 1 85 ? -0.022 17.234 -3.99 1 96.94 85 ALA B O 1
ATOM 1537 N N . ASN B 1 86 ? 1.212 16.031 -5.457 1 97 86 ASN B N 1
ATOM 1538 C CA . ASN B 1 86 ? 0.04 15.578 -6.203 1 97 86 ASN B CA 1
ATOM 1539 C C . ASN B 1 86 ? -0.165 14.07 -6.066 1 97 86 ASN B C 1
ATOM 1541 O O . ASN B 1 86 ? 0.768 13.344 -5.723 1 97 86 ASN B O 1
ATOM 1545 N N . GLY B 1 87 ? -1.453 13.688 -6.398 1 97.56 87 GLY B N 1
ATOM 1546 C CA . GLY B 1 87 ? -1.727 12.258 -6.449 1 97.56 87 GLY B CA 1
ATOM 1547 C C . GLY B 1 87 ? -2.91 11.852 -5.598 1 97.56 87 GLY B C 1
ATOM 1548 O O . GLY B 1 87 ? -3.439 12.656 -4.828 1 97.56 87 GLY B O 1
ATOM 1549 N N . PRO B 1 88 ? -3.307 10.664 -5.695 1 98.38 88 PRO B N 1
ATOM 1550 C CA . PRO B 1 88 ? -4.5 10.195 -4.988 1 98.38 88 PRO B CA 1
ATOM 1551 C C . PRO B 1 88 ? -4.207 9.781 -3.547 1 98.38 88 PRO B C 1
ATOM 1553 O O . PRO B 1 88 ? -3.066 9.445 -3.217 1 98.38 88 PRO B O 1
ATOM 1556 N N . LEU B 1 89 ? -5.152 9.898 -2.725 1 98.81 89 LEU B N 1
ATOM 1557 C CA . LEU B 1 89 ? -5.223 9.336 -1.381 1 98.81 89 LEU B CA 1
ATOM 1558 C C . LEU B 1 89 ? -6.5 8.523 -1.201 1 98.81 89 LEU B C 1
ATOM 1560 O O . LEU B 1 89 ? -7.598 9.016 -1.477 1 98.81 89 LEU B O 1
ATOM 1564 N N . ILE B 1 90 ? -6.367 7.289 -0.763 1 98.94 90 ILE B N 1
ATOM 1565 C CA . ILE B 1 90 ? -7.52 6.414 -0.566 1 98.94 90 ILE B CA 1
ATOM 1566 C C . ILE B 1 90 ? -7.5 5.852 0.853 1 98.94 90 ILE B C 1
ATOM 1568 O O . ILE B 1 90 ? -6.445 5.773 1.484 1 98.94 90 ILE B O 1
ATOM 1572 N N . LEU B 1 91 ? -8.656 5.551 1.384 1 98.94 91 LEU B N 1
ATOM 1573 C CA . LEU B 1 91 ? -8.852 4.703 2.555 1 98.94 91 LEU B CA 1
ATOM 1574 C C . LEU B 1 91 ? -9.344 3.316 2.146 1 98.94 91 LEU B C 1
ATOM 1576 O O . LEU B 1 91 ? -10.234 3.193 1.304 1 98.94 91 LEU B O 1
ATOM 1580 N N . ILE B 1 92 ? -8.797 2.279 2.764 1 98.94 92 ILE B N 1
ATOM 1581 C CA . ILE B 1 92 ? -9.102 0.944 2.258 1 98.94 92 ILE B CA 1
ATOM 1582 C C . ILE B 1 92 ? -8.961 -0.079 3.383 1 98.94 92 ILE B C 1
ATOM 1584 O O . ILE B 1 92 ? -8.07 0.042 4.227 1 98.94 92 ILE B O 1
ATOM 1588 N N . ASP B 1 93 ? -9.836 -1.099 3.377 1 98.69 93 ASP B N 1
ATOM 1589 C CA . ASP B 1 93 ? -9.75 -2.188 4.344 1 98.69 93 ASP B CA 1
ATOM 1590 C C . ASP B 1 93 ? -8.586 -3.119 4.031 1 98.69 93 ASP B C 1
ATOM 1592 O O . ASP B 1 93 ? -8.32 -3.418 2.863 1 98.69 93 ASP B O 1
ATOM 1596 N N . GLY B 1 94 ? -7.906 -3.516 5.09 1 98.56 94 GLY B N 1
ATOM 1597 C CA . GLY B 1 94 ? -7.012 -4.652 4.957 1 98.56 94 GLY B CA 1
ATOM 1598 C C . GLY B 1 94 ? -7.715 -5.988 5.125 1 98.56 94 GLY B C 1
ATOM 1599 O O . GLY B 1 94 ? -8.945 -6.059 5.066 1 98.56 94 GLY B O 1
ATOM 1600 N N . VAL B 1 95 ? -6.887 -7.023 5.16 1 98.44 95 VAL B N 1
ATOM 1601 C CA . VAL B 1 95 ? -7.379 -8.367 5.453 1 98.44 95 VAL B CA 1
ATOM 1602 C C . VAL B 1 95 ? -6.688 -8.906 6.699 1 98.44 95 VAL B C 1
ATOM 1604 O O . VAL B 1 95 ? -5.668 -8.375 7.133 1 98.44 95 VAL B O 1
ATOM 1607 N N . ASP B 1 96 ? -7.324 -9.914 7.281 1 95.81 96 ASP B N 1
ATOM 1608 C CA . ASP B 1 96 ? -6.766 -10.422 8.531 1 95.81 96 ASP B CA 1
ATOM 1609 C C . ASP B 1 96 ? -5.898 -11.648 8.289 1 95.81 96 ASP B C 1
ATOM 1611 O O . ASP B 1 96 ? -5.727 -12.086 7.145 1 95.81 96 ASP B O 1
ATOM 1615 N N . ALA B 1 97 ? -5.324 -12.156 9.336 1 93.06 97 ALA B N 1
ATOM 1616 C CA . ALA B 1 97 ? -4.309 -13.203 9.266 1 93.06 97 ALA B CA 1
ATOM 1617 C C . ALA B 1 97 ? -4.895 -14.5 8.727 1 93.06 97 ALA B C 1
ATOM 1619 O O . ALA B 1 97 ? -4.156 -15.398 8.312 1 93.06 97 ALA B O 1
ATOM 1620 N N . ARG B 1 98 ? -6.141 -14.672 8.703 1 95.94 98 ARG B N 1
ATOM 1621 C CA . ARG B 1 98 ? -6.773 -15.898 8.227 1 95.94 98 ARG B CA 1
ATOM 1622 C C . ARG B 1 98 ? -7.102 -15.805 6.738 1 95.94 98 ARG B C 1
ATOM 1624 O O . ARG B 1 98 ? -7.488 -16.797 6.117 1 95.94 98 ARG B O 1
ATOM 1631 N N . HIS B 1 99 ? -6.957 -14.688 6.266 1 98.31 99 HIS B N 1
ATOM 1632 C CA . HIS B 1 99 ? -7.316 -14.461 4.871 1 98.31 99 HIS B CA 1
ATOM 1633 C C . HIS B 1 99 ? -6.508 -15.352 3.939 1 98.31 99 HIS B C 1
ATOM 1635 O O . HIS B 1 99 ? -5.293 -15.477 4.094 1 98.31 99 HIS B O 1
ATOM 1641 N N . LYS B 1 100 ? -7.164 -15.984 3.053 1 97.88 100 LYS B N 1
ATOM 1642 C CA . LYS B 1 100 ? -6.578 -16.734 1.941 1 97.88 100 LYS B CA 1
ATOM 1643 C C . LYS B 1 100 ? -6.91 -16.062 0.605 1 97.88 100 LYS B C 1
ATOM 1645 O O . LYS B 1 100 ? -7.969 -15.461 0.454 1 97.88 100 LYS B O 1
ATOM 1650 N N . ALA B 1 101 ? -5.977 -16.25 -0.373 1 98.5 101 ALA B N 1
ATOM 1651 C CA . ALA B 1 101 ? -6.18 -15.625 -1.678 1 98.5 101 ALA B CA 1
ATOM 1652 C C . ALA B 1 101 ? -7.539 -16 -2.262 1 98.5 101 ALA B C 1
ATOM 1654 O O . ALA B 1 101 ? -8.227 -15.156 -2.838 1 98.5 101 ALA B O 1
ATOM 1655 N N . THR B 1 102 ? -7.965 -17.156 -2.082 1 98.12 102 THR B N 1
ATOM 1656 C CA . THR B 1 102 ? -9.195 -17.641 -2.689 1 98.12 102 THR B CA 1
ATOM 1657 C C . THR B 1 102 ? -10.422 -17.047 -2.002 1 98.12 102 THR B C 1
ATOM 1659 O O . THR B 1 102 ? -11.539 -17.188 -2.488 1 98.12 102 THR B O 1
ATOM 1662 N N . ASP B 1 103 ? -10.289 -16.375 -0.916 1 97.5 103 ASP B N 1
ATOM 1663 C CA . ASP B 1 103 ? -11.406 -15.742 -0.223 1 97.5 103 ASP B CA 1
ATOM 1664 C C . ASP B 1 103 ? -12.078 -14.688 -1.102 1 97.5 103 ASP B C 1
ATOM 1666 O O . ASP B 1 103 ? -13.242 -14.344 -0.897 1 97.5 103 ASP B O 1
ATOM 1670 N N . ILE B 1 104 ? -11.367 -14.148 -2.1 1 94.81 104 ILE B N 1
ATOM 1671 C CA . ILE B 1 104 ? -11.938 -13.062 -2.895 1 94.81 104 ILE B CA 1
ATOM 1672 C C . ILE B 1 104 ? -12.867 -13.633 -3.957 1 94.81 104 ILE B C 1
ATOM 1674 O O . ILE B 1 104 ? -13.562 -12.891 -4.652 1 94.81 104 ILE B O 1
ATOM 1678 N N . LEU B 1 105 ? -12.844 -14.984 -4.07 1 92.38 105 LEU B N 1
ATOM 1679 C CA . LEU B 1 105 ? -13.727 -15.656 -5.016 1 92.38 105 LEU B CA 1
ATOM 1680 C C . LEU B 1 105 ? -15.109 -15.859 -4.422 1 92.38 105 LEU B C 1
ATOM 1682 O O . LEU B 1 105 ? -16.031 -16.281 -5.121 1 92.38 105 LEU B O 1
ATOM 1686 N N . ARG B 1 106 ? -15.18 -15.617 -3.197 1 83.75 106 ARG B N 1
ATOM 1687 C CA . ARG B 1 106 ? -16.438 -15.883 -2.51 1 83.75 106 ARG B CA 1
ATOM 1688 C C . ARG B 1 106 ? -17.312 -14.641 -2.484 1 83.75 106 ARG B C 1
ATOM 1690 O O . ARG B 1 106 ? -16.812 -13.508 -2.48 1 83.75 106 ARG B O 1
#

Secondary structure (DSSP, 8-state):
--EEEEEEEBS---SHHHHHHHHHHHHHHGGGT-EEEEESPPPEEEES---SEEEEEEESSHHHHHHHHHSHHHHHHHHHHHTT-BS-EEEEE---TT--GGGGG-/--EEEEEEEBS---SHHHHHHHHHHHHHHGGGT-EEEEESPPPEEEES---SEEEEEEESSHHHHHHHHHSHHHHHHHHHHHTS-BS-EEEEE---TT--GGGGG-

pLDDT: mean 97.93, std 1.95, range [83.62, 98.94]

Organism: NCBI:txid488447

Nearest PDB structures (foldseek):
  2fiu-assembly1_B  TM=8.960E-01  e=5.963E-09  Agrobacterium fabrum str. C58
  3lo3-assembly2_C  TM=8.839E-01  e=1.923E-08  Colwellia psychrerythraea 34H
  2gff-assembly1_A  TM=5.621E-01  e=1.391E-03  Yersinia pestis
  4hl9-assembly4_H  TM=5.245E-01  e=7.748E-04  Rhodospirillum rubrum ATCC 11170
  3bde-assembly1_A  TM=5.703E-01  e=7.551E-03  Mesorhizobium japonicum MAFF 303099

Radius of gyration: 17.14 Å; Cα contacts (8 Å, |Δi|>4): 451; chains: 2; bounding box: 34×47×38 Å

Sequence (212 aa):
MTAYAIAHLHDVEMCDDIVEYLERIDGTLAPYDGHFVIHGARPEVREGVWRGDLIAIAFPDLDTARAWYESDAYRQIQPLRARHANGPLILIDGVDARHKATDILRMTAYAIAHLHDVEMCDDIVEYLERIDGTLAPYDGHFVIHGARPEVREGVWRGDLIAIAFPDLDTARAWYESDAYRQIQPLRARHANGPLILIDGVDARHKATDILR

InterPro domains:
  IPR010753 Domain of unknown function DUF1330 [PF07045] (2-95)
  IPR011008 Dimeric alpha-beta barrel [SSF54909] (1-95)

Foldseek 3Di:
DKKKKKWFKAQFDDDPLVVVLVVQVVVLQVVQVKDWPAWFDDDDDDDDDGHGGMTMIMGPFQVSVVCSCPDPSNVVSVCSRPVRIDTDIDMGDDDDPPDDPCVVVD/DKKKKKWFKAQFDDDPLVVVLVVQVVVLQVVQVKDWPAWFDDDDDDDDDGHGGMTMIMGPFQVSVVCSCPDPSNVVSVCSRPVRIDGDIDMGDDDDPPDDPCVVVD